Protein AF-A0A2E5XWA9-F1 (afdb_monomer_lite)

Radius of gyration: 24.82 Å; chains: 1; bounding box: 62×33×71 Å

pLDDT: mean 86.09, std 15.71, range [36.41, 98.44]

Sequence (187 aa):
MIKIIIKLTKYIFFIILGMVLFKNNWFPVQQLVSIKHYIYPVQKHDKKLSIANNFNQFILTQYLPKTPLFSDRNYYDVINDKKLENSYLIQIPRHYKNNIIIESQKKIIVYRILSEDNDNNVFDDWEETNIGVYVKGASCNHTFVVSKIFEPGKIILNSGGPIAASPIFIKTLTEKLIEMPIKIIYH

Foldseek 3Di:
DVVVVVVVVVVVVVVVVVVVCVVVVVPPVVVVVVVCCVVPVPPCPPPPVPPPPDDDQKDKDFDDFQDALAPADSWGWPVPFCVLHRWIWIHHHFQDFAKWKKAFPAKKKKKWQDWPVFDCPVCPVWAWDPTATWIDDPFTIRGTMTMDIDGGGIDIGGQTDDPTGTIMIMDGPDPDPDDPGMDTDDD

Structure (mmCIF, N/CA/C/O backbone):
data_AF-A0A2E5XWA9-F1
#
_entry.id   AF-A0A2E5XWA9-F1
#
loop_
_atom_site.group_PDB
_atom_site.id
_atom_site.type_symbol
_atom_site.label_atom_id
_atom_site.label_alt_id
_atom_site.label_comp_id
_atom_site.label_asym_id
_atom_site.label_entity_id
_atom_site.label_seq_id
_atom_site.pdbx_PDB_ins_code
_atom_site.Cartn_x
_atom_site.Cartn_y
_atom_site.Cartn_z
_atom_site.occupancy
_atom_site.B_iso_or_equiv
_atom_site.auth_seq_id
_atom_site.auth_comp_id
_atom_site.auth_asym_id
_atom_site.auth_atom_id
_atom_site.pdbx_PDB_model_num
ATOM 1 N N . MET A 1 1 ? 41.290 10.513 -49.208 1.00 76.69 1 MET A N 1
ATOM 2 C CA . MET A 1 1 ? 40.789 9.129 -49.038 1.00 76.69 1 MET A CA 1
ATOM 3 C C . MET A 1 1 ? 41.581 8.309 -48.019 1.00 76.69 1 MET A C 1
ATOM 5 O O . MET A 1 1 ? 40.999 7.923 -47.017 1.00 76.69 1 MET A O 1
ATOM 9 N N . ILE A 1 2 ? 42.894 8.105 -48.194 1.00 84.75 2 ILE A N 1
ATOM 10 C CA . ILE A 1 2 ? 43.718 7.221 -47.334 1.00 84.75 2 ILE A CA 1
ATOM 11 C C . ILE A 1 2 ? 43.601 7.534 -45.825 1.00 84.75 2 ILE A C 1
ATOM 13 O O . ILE A 1 2 ? 43.393 6.636 -45.016 1.00 84.75 2 ILE A O 1
ATOM 17 N N . LYS A 1 3 ? 43.632 8.816 -45.431 1.00 86.81 3 LYS A N 1
ATOM 18 C CA . LYS A 1 3 ? 43.501 9.230 -44.017 1.00 86.81 3 LYS A CA 1
ATOM 19 C C . LYS A 1 3 ? 42.158 8.850 -43.373 1.00 86.81 3 LYS A C 1
ATOM 21 O O . LYS A 1 3 ? 42.111 8.638 -42.166 1.00 86.81 3 LYS A O 1
ATOM 26 N N . ILE A 1 4 ? 41.080 8.781 -44.155 1.00 90.38 4 ILE A N 1
ATOM 27 C CA . ILE A 1 4 ? 39.739 8.426 -43.660 1.00 90.38 4 ILE A CA 1
ATOM 28 C C . ILE A 1 4 ? 39.670 6.920 -43.410 1.00 90.38 4 ILE A C 1
ATOM 30 O O . ILE A 1 4 ? 39.219 6.497 -42.351 1.00 90.38 4 ILE A O 1
ATOM 34 N N . ILE A 1 5 ? 40.217 6.127 -44.334 1.00 93.25 5 ILE A N 1
ATOM 35 C CA . ILE A 1 5 ? 40.286 4.667 -44.213 1.00 93.25 5 ILE A CA 1
ATOM 36 C C . ILE A 1 5 ? 41.085 4.272 -42.963 1.00 93.25 5 ILE A C 1
ATOM 38 O O . ILE A 1 5 ? 40.621 3.450 -42.180 1.00 93.25 5 ILE A O 1
ATOM 42 N N . ILE A 1 6 ? 42.222 4.931 -42.704 1.00 93.75 6 ILE A N 1
ATOM 43 C CA . ILE A 1 6 ? 43.044 4.689 -41.503 1.00 93.75 6 ILE A CA 1
ATOM 44 C C . ILE A 1 6 ? 42.293 5.027 -40.202 1.00 93.75 6 ILE A C 1
ATOM 46 O O . ILE A 1 6 ? 42.485 4.366 -39.182 1.00 93.75 6 ILE A O 1
ATOM 50 N N . LYS A 1 7 ? 41.445 6.064 -40.195 1.00 93.19 7 LYS A N 1
ATOM 51 C CA . LYS A 1 7 ? 40.629 6.396 -39.014 1.00 93.19 7 LYS A CA 1
ATOM 52 C C . LYS A 1 7 ? 39.541 5.350 -38.776 1.00 93.19 7 LYS A C 1
ATOM 54 O O . LYS A 1 7 ? 39.323 4.956 -37.633 1.00 93.19 7 LYS A O 1
ATOM 59 N N . LEU A 1 8 ? 38.898 4.883 -39.845 1.00 92.94 8 LEU A N 1
ATOM 60 C CA . LEU A 1 8 ? 37.823 3.898 -39.766 1.00 92.94 8 LEU A CA 1
ATOM 61 C C . LEU A 1 8 ? 38.335 2.537 -39.273 1.00 92.94 8 LEU A C 1
ATOM 63 O O . LEU A 1 8 ? 37.730 1.936 -38.390 1.00 92.94 8 LEU A O 1
ATOM 67 N N . THR A 1 9 ? 39.485 2.078 -39.777 1.00 95.38 9 THR A N 1
ATOM 68 C CA . THR A 1 9 ? 40.084 0.807 -39.342 1.00 95.38 9 THR A CA 1
ATOM 69 C C . THR A 1 9 ? 40.491 0.834 -37.873 1.00 95.38 9 THR A C 1
ATOM 71 O O . THR A 1 9 ? 40.231 -0.130 -37.157 1.00 95.38 9 THR A O 1
ATOM 74 N N . LYS A 1 10 ? 41.041 1.954 -37.382 1.00 95.38 10 LYS A N 1
ATOM 75 C CA . LYS A 1 10 ? 41.318 2.133 -35.947 1.00 95.38 10 LYS A CA 1
ATOM 76 C C . LYS A 1 10 ? 40.047 2.038 -35.105 1.00 95.38 10 LYS A C 1
ATOM 78 O O . LYS A 1 10 ? 40.051 1.362 -34.084 1.00 95.38 10 LYS A O 1
ATOM 83 N N . TYR A 1 11 ? 38.965 2.684 -35.535 1.00 95.31 11 TYR A N 1
ATOM 84 C CA . TYR A 1 11 ? 37.694 2.656 -34.811 1.00 95.31 11 TYR A CA 1
ATOM 85 C C . TYR A 1 11 ? 37.121 1.235 -34.704 1.00 95.31 11 TYR A C 1
ATOM 87 O O . TYR A 1 11 ? 36.786 0.784 -33.610 1.00 95.31 11 TYR A O 1
ATOM 95 N N . ILE A 1 12 ? 37.100 0.497 -35.819 1.00 95.38 12 ILE A N 1
ATOM 96 C CA . ILE A 1 12 ? 36.643 -0.900 -35.855 1.00 95.38 12 ILE A CA 1
ATOM 97 C C . ILE A 1 12 ? 37.516 -1.781 -34.952 1.00 95.38 12 ILE A C 1
ATOM 99 O O . ILE A 1 12 ? 36.991 -2.592 -34.191 1.00 95.38 12 ILE A O 1
ATOM 103 N N . PHE A 1 13 ? 38.837 -1.585 -34.980 1.00 96.69 13 PHE A N 1
ATOM 104 C CA . PHE A 1 13 ? 39.761 -2.314 -34.115 1.00 96.69 13 PHE A CA 1
ATOM 105 C C . PHE A 1 13 ? 39.450 -2.105 -32.624 1.00 96.69 13 PHE A C 1
ATOM 107 O O . PHE A 1 13 ? 39.391 -3.081 -31.879 1.00 96.69 13 PHE A O 1
ATOM 114 N N . PHE A 1 14 ? 39.181 -0.870 -32.185 1.00 96.19 14 PHE A N 1
ATOM 115 C CA . PHE A 1 14 ? 38.824 -0.596 -30.787 1.00 96.19 14 PHE A CA 1
ATOM 116 C C . PHE A 1 14 ? 37.486 -1.221 -30.371 1.00 96.19 14 PHE A C 1
ATOM 118 O O . PHE A 1 14 ? 37.378 -1.698 -29.242 1.00 96.19 14 PHE A O 1
ATOM 125 N N . ILE A 1 15 ? 36.492 -1.270 -31.266 1.00 95.00 15 ILE A N 1
ATOM 126 C CA . ILE A 1 15 ? 35.215 -1.949 -30.992 1.00 95.00 15 ILE A CA 1
ATOM 127 C C . ILE A 1 15 ? 35.443 -3.446 -30.781 1.00 95.00 15 ILE A C 1
ATOM 129 O O . ILE A 1 15 ? 35.018 -3.995 -29.765 1.00 95.00 15 ILE A O 1
ATOM 133 N N . ILE A 1 16 ? 36.148 -4.102 -31.710 1.00 95.12 16 ILE A N 1
ATOM 134 C CA . ILE A 1 16 ? 36.422 -5.543 -31.628 1.00 95.12 16 ILE A CA 1
ATOM 135 C C . ILE A 1 16 ? 37.237 -5.856 -30.370 1.00 95.12 16 ILE A C 1
ATOM 137 O O . ILE A 1 16 ? 36.900 -6.781 -29.630 1.00 95.12 16 ILE A O 1
ATOM 141 N N . LEU A 1 17 ? 38.267 -5.056 -30.085 1.00 95.06 17 LEU A N 1
ATOM 142 C CA . LEU A 1 17 ? 39.083 -5.202 -28.883 1.00 95.06 17 LEU A CA 1
ATOM 143 C C . LEU A 1 17 ? 38.235 -5.065 -27.609 1.00 95.06 17 LEU A C 1
ATOM 145 O O . LEU A 1 17 ? 38.356 -5.891 -26.708 1.00 95.06 17 LEU A O 1
ATOM 149 N N . GLY A 1 18 ? 37.334 -4.080 -27.553 1.00 92.38 18 GLY A N 1
ATOM 150 C CA . GLY A 1 18 ? 36.401 -3.901 -26.440 1.00 92.38 18 GLY A CA 1
ATOM 151 C C . GLY A 1 18 ? 35.480 -5.108 -26.237 1.00 92.38 18 GLY A C 1
ATOM 152 O O . GLY A 1 18 ? 35.313 -5.570 -25.109 1.00 92.38 18 GLY A O 1
ATOM 153 N N . MET A 1 19 ? 34.940 -5.673 -27.322 1.00 93.75 19 MET A N 1
ATOM 154 C CA . MET A 1 19 ? 34.094 -6.871 -27.262 1.00 93.75 19 MET A CA 1
ATOM 155 C C . MET A 1 19 ? 34.860 -8.096 -26.747 1.00 93.75 19 MET A C 1
ATOM 157 O O . MET A 1 19 ? 34.326 -8.846 -25.930 1.00 93.75 19 MET A O 1
ATOM 161 N N . VAL A 1 20 ? 36.112 -8.294 -27.177 1.00 94.44 20 VAL A N 1
ATOM 162 C CA . VAL A 1 20 ? 36.967 -9.400 -26.705 1.00 94.44 20 VAL A CA 1
ATOM 163 C C . VAL A 1 2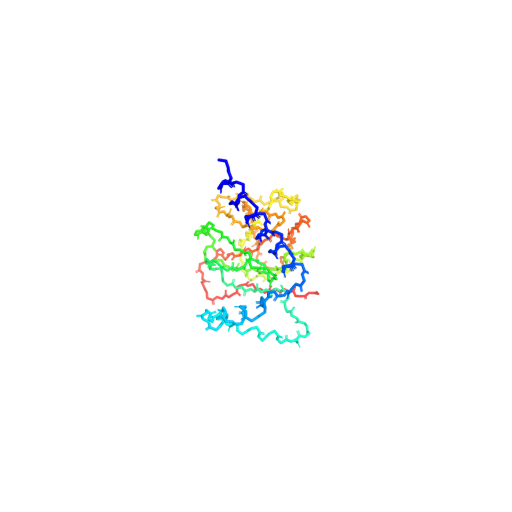0 ? 37.323 -9.231 -25.227 1.00 94.44 20 VAL A C 1
ATOM 165 O O . VAL A 1 20 ? 37.197 -10.185 -24.459 1.00 94.44 20 VAL A O 1
ATOM 168 N N . LEU A 1 21 ? 37.707 -8.020 -24.810 1.00 90.38 21 LEU A N 1
ATOM 169 C CA . LEU A 1 21 ? 38.015 -7.707 -23.412 1.00 90.38 21 LEU A CA 1
ATOM 170 C C . LEU A 1 21 ? 36.816 -7.958 -22.489 1.00 90.38 21 LEU A C 1
ATOM 172 O O . LEU A 1 21 ? 36.990 -8.524 -21.409 1.00 90.38 21 LEU A O 1
ATOM 176 N N . PHE A 1 22 ? 35.613 -7.567 -22.925 1.00 86.06 22 PHE A N 1
ATOM 177 C CA . PHE A 1 22 ? 34.373 -7.795 -22.185 1.00 86.06 22 PHE A CA 1
ATOM 178 C C . PHE A 1 22 ? 34.018 -9.283 -22.120 1.00 86.06 22 PHE A C 1
ATOM 180 O O . PHE A 1 22 ? 33.780 -9.811 -21.038 1.00 86.06 22 PHE A O 1
ATOM 187 N N . LYS A 1 23 ? 34.044 -9.984 -23.261 1.00 88.25 23 LYS A N 1
ATOM 188 C CA . LYS A 1 23 ? 33.718 -11.416 -23.339 1.00 88.25 23 LYS A CA 1
ATOM 189 C C . LYS A 1 23 ? 34.628 -12.269 -22.453 1.00 88.25 23 LYS A C 1
ATOM 191 O O . LYS A 1 23 ? 34.156 -13.216 -21.833 1.00 88.25 23 LYS A O 1
ATOM 196 N N . ASN A 1 24 ? 35.915 -11.935 -22.395 1.00 88.81 24 ASN A N 1
ATOM 197 C CA . ASN A 1 24 ? 36.900 -12.704 -21.640 1.00 88.81 24 ASN A CA 1
ATOM 198 C C . ASN A 1 24 ? 37.082 -12.219 -20.191 1.00 88.81 24 ASN A C 1
ATOM 200 O O . ASN A 1 24 ? 37.954 -12.738 -19.497 1.00 88.81 24 ASN A O 1
ATOM 204 N N . ASN A 1 25 ? 36.305 -11.228 -19.726 1.00 82.38 25 ASN A N 1
ATOM 205 C CA . ASN A 1 25 ? 36.459 -10.620 -18.396 1.00 82.38 25 ASN A CA 1
ATOM 206 C C . ASN A 1 25 ? 37.904 -10.163 -18.085 1.00 82.38 25 ASN A C 1
ATOM 208 O O . ASN A 1 25 ? 38.329 -10.150 -16.933 1.00 82.38 25 ASN A O 1
ATOM 212 N N . TRP A 1 26 ? 38.679 -9.775 -19.104 1.00 87.25 26 TRP A N 1
ATOM 213 C CA . TRP A 1 26 ? 40.063 -9.306 -18.920 1.00 87.25 26 TRP A CA 1
ATOM 214 C C . TRP A 1 26 ? 40.130 -7.913 -18.303 1.00 87.25 26 TRP A C 1
ATOM 216 O O . TRP A 1 26 ? 41.153 -7.516 -17.748 1.00 87.25 26 TRP A O 1
ATOM 226 N N . PHE A 1 27 ? 39.037 -7.159 -18.393 1.00 81.56 27 PHE A N 1
ATOM 227 C CA . PHE A 1 27 ? 38.928 -5.886 -17.709 1.00 81.56 27 PHE A CA 1
ATOM 228 C C . PHE A 1 27 ? 38.666 -6.133 -16.216 1.00 81.56 27 PHE A C 1
ATOM 230 O O . PHE A 1 27 ? 37.735 -6.872 -15.886 1.00 81.56 27 PHE A O 1
ATOM 237 N N . PRO A 1 28 ? 39.430 -5.523 -15.293 1.00 82.00 28 PRO A N 1
ATOM 238 C CA . PRO A 1 28 ? 39.335 -5.803 -13.864 1.00 82.00 28 PRO A CA 1
ATOM 239 C C . PRO A 1 28 ? 38.134 -5.083 -13.231 1.00 82.00 28 PRO A C 1
ATOM 241 O O . PRO A 1 28 ? 38.264 -4.266 -12.319 1.00 82.00 28 PRO A O 1
ATOM 244 N N . VAL A 1 29 ? 36.930 -5.400 -13.714 1.00 76.94 29 VAL A N 1
ATOM 245 C CA . VAL A 1 29 ? 35.656 -4.822 -13.264 1.00 76.94 29 VAL A CA 1
ATOM 246 C C . VAL A 1 29 ? 35.526 -4.942 -11.748 1.00 76.94 29 VAL A C 1
ATOM 248 O O . VAL A 1 29 ? 35.115 -3.991 -11.092 1.00 76.94 29 VAL A O 1
ATOM 251 N N . GLN A 1 30 ? 35.950 -6.074 -11.179 1.00 74.00 30 GLN A N 1
ATOM 252 C CA . GLN A 1 30 ? 35.922 -6.302 -9.735 1.00 74.00 30 GLN A CA 1
ATOM 253 C C . GLN A 1 30 ? 36.768 -5.274 -8.970 1.00 74.00 30 GLN A C 1
ATOM 255 O O . GLN A 1 30 ? 36.291 -4.720 -7.988 1.00 74.00 30 GLN A O 1
ATOM 260 N N . GLN A 1 31 ? 37.972 -4.949 -9.451 1.00 79.62 31 GLN A N 1
ATOM 261 C CA . GLN A 1 31 ? 38.857 -3.968 -8.812 1.00 79.62 31 GLN A CA 1
ATOM 262 C C . GLN A 1 31 ? 38.297 -2.543 -8.934 1.00 79.62 31 GLN A C 1
ATOM 264 O O . GLN A 1 31 ? 38.361 -1.769 -7.981 1.00 79.62 31 GLN A O 1
ATOM 269 N N . LEU A 1 32 ? 37.681 -2.206 -10.072 1.00 79.88 32 LEU A N 1
ATOM 270 C CA . LEU A 1 32 ? 37.009 -0.915 -10.262 1.00 79.88 32 LEU A CA 1
ATOM 271 C C . LEU A 1 32 ? 35.779 -0.761 -9.367 1.00 79.88 32 LEU A C 1
ATOM 273 O O . LEU A 1 32 ? 35.535 0.323 -8.841 1.00 79.88 32 LEU A O 1
ATOM 277 N N . VAL A 1 33 ? 35.024 -1.840 -9.155 1.00 75.62 33 VAL A N 1
ATOM 278 C CA . VAL A 1 33 ? 33.915 -1.869 -8.194 1.00 75.62 33 VAL A CA 1
ATOM 279 C C . VAL A 1 33 ? 34.440 -1.644 -6.773 1.00 75.62 33 VAL A C 1
ATOM 281 O O . VAL A 1 33 ? 33.843 -0.865 -6.032 1.00 75.62 33 VAL A O 1
ATOM 284 N N . SER A 1 34 ? 35.582 -2.234 -6.403 1.00 77.44 34 SER A N 1
ATOM 285 C CA . SER A 1 34 ? 36.245 -1.980 -5.114 1.00 77.44 34 SER A CA 1
ATOM 286 C C . SER A 1 34 ? 36.638 -0.512 -4.940 1.00 77.44 34 SER A C 1
ATOM 288 O O . SER A 1 34 ? 36.330 0.087 -3.913 1.00 77.44 34 SER A O 1
ATOM 290 N N . ILE A 1 35 ? 37.267 0.091 -5.955 1.00 79.19 35 ILE A N 1
ATOM 291 C CA . ILE A 1 35 ? 37.672 1.505 -5.936 1.00 79.19 35 ILE A CA 1
ATOM 292 C C . ILE A 1 35 ? 36.443 2.416 -5.866 1.00 79.19 35 ILE A C 1
ATOM 294 O O . ILE A 1 35 ? 36.429 3.376 -5.102 1.00 79.19 35 ILE A O 1
ATOM 298 N N . LYS A 1 36 ? 35.373 2.095 -6.603 1.00 76.25 36 LYS A N 1
ATOM 299 C CA . LYS A 1 36 ? 34.109 2.837 -6.537 1.00 76.25 36 LYS A CA 1
ATOM 300 C C . LYS A 1 36 ? 33.518 2.818 -5.127 1.00 76.25 36 LYS A C 1
ATOM 302 O O . LYS A 1 36 ? 33.083 3.865 -4.667 1.00 76.25 36 LYS A O 1
ATOM 307 N N . HIS A 1 37 ? 33.527 1.671 -4.444 1.00 71.19 37 HIS A N 1
ATOM 308 C CA . HIS A 1 37 ? 33.074 1.572 -3.051 1.00 71.19 37 HIS A CA 1
ATOM 309 C C . HIS A 1 37 ? 33.997 2.292 -2.061 1.00 71.19 37 HIS A C 1
ATOM 311 O O . HIS A 1 37 ? 33.530 2.732 -1.017 1.00 71.19 37 HIS A O 1
ATOM 317 N N . TYR A 1 38 ? 35.287 2.416 -2.377 1.00 78.94 38 TYR 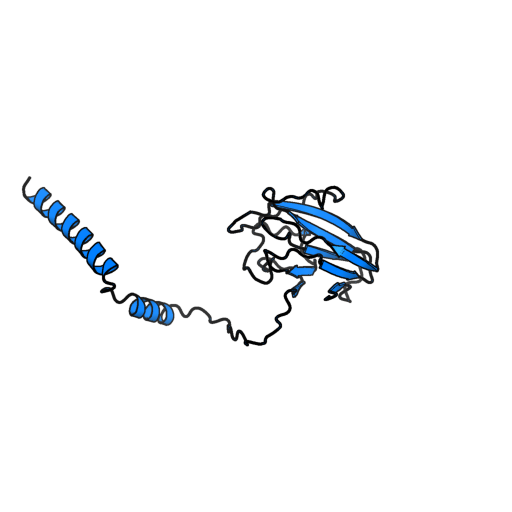A N 1
ATOM 318 C CA . TYR A 1 38 ? 36.236 3.180 -1.570 1.00 78.94 38 TYR A CA 1
ATOM 319 C C . TYR A 1 38 ? 36.020 4.697 -1.708 1.00 78.94 38 TYR A C 1
ATOM 321 O O . TYR A 1 38 ? 35.987 5.404 -0.706 1.00 78.94 38 TYR A O 1
ATOM 329 N N . ILE A 1 39 ? 35.830 5.194 -2.938 1.00 77.94 39 ILE A N 1
ATOM 330 C CA . ILE A 1 39 ? 35.627 6.625 -3.235 1.00 77.94 39 ILE A CA 1
ATOM 331 C C . ILE A 1 39 ? 34.217 7.083 -2.841 1.00 77.94 39 ILE A C 1
ATOM 333 O O . ILE A 1 39 ? 34.037 8.168 -2.295 1.00 77.94 39 ILE A O 1
ATOM 337 N N . TYR A 1 40 ? 33.215 6.247 -3.111 1.00 72.56 40 TYR A N 1
ATOM 338 C CA . TYR A 1 40 ? 31.828 6.460 -2.721 1.00 72.56 40 TYR A CA 1
ATOM 339 C C . TYR A 1 40 ? 31.440 5.351 -1.749 1.00 72.56 40 TYR A C 1
ATOM 341 O O . TYR A 1 40 ? 30.884 4.334 -2.186 1.00 72.56 40 TYR A O 1
ATOM 349 N N . PRO A 1 41 ? 31.735 5.505 -0.445 1.00 54.22 41 PRO A N 1
ATOM 350 C CA . PRO A 1 41 ? 31.258 4.563 0.546 1.00 54.22 41 PRO A CA 1
ATOM 351 C C . PRO A 1 41 ? 29.733 4.594 0.505 1.00 54.22 41 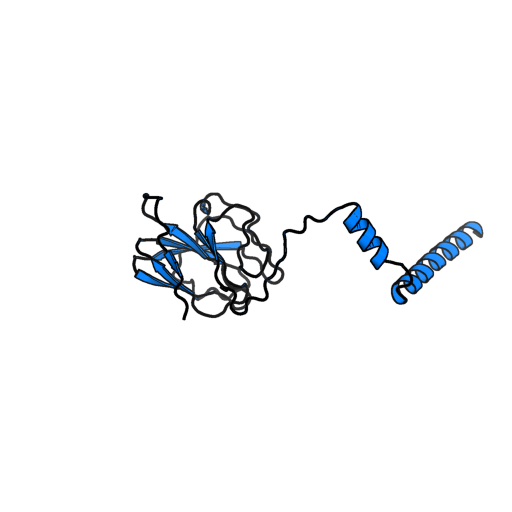PRO A C 1
ATOM 353 O O . PRO A 1 41 ? 29.087 5.515 1.002 1.00 54.22 41 PRO A O 1
ATOM 356 N N . VAL A 1 42 ? 29.144 3.586 -0.139 1.00 56.88 42 VAL A N 1
ATOM 357 C CA . VAL A 1 42 ? 27.726 3.282 0.020 1.00 56.88 42 VAL A CA 1
ATOM 358 C C . VAL A 1 42 ? 27.553 3.097 1.517 1.00 56.88 42 VAL A C 1
ATOM 360 O O . VAL A 1 42 ? 28.187 2.207 2.088 1.00 56.88 42 VAL A O 1
ATOM 363 N N . GLN A 1 43 ? 26.759 3.958 2.158 1.00 50.62 43 GLN A N 1
ATOM 364 C CA . GLN A 1 43 ? 26.349 3.742 3.537 1.00 50.62 43 GLN A CA 1
ATOM 365 C C . GLN A 1 43 ? 25.777 2.326 3.598 1.00 50.62 43 GLN A C 1
ATOM 367 O O . GLN A 1 43 ? 24.683 2.056 3.099 1.00 50.62 43 GLN A O 1
ATOM 372 N N . LYS A 1 44 ? 26.556 1.397 4.159 1.00 47.78 44 LYS A N 1
ATOM 373 C CA . LYS A 1 44 ? 26.047 0.118 4.624 1.00 47.78 44 LYS A CA 1
ATOM 374 C C . LYS A 1 44 ? 25.081 0.484 5.739 1.00 47.78 44 LYS A C 1
ATOM 376 O O . LYS A 1 44 ? 25.466 0.580 6.894 1.00 47.78 44 LYS A O 1
ATOM 381 N N . HIS A 1 45 ? 23.821 0.716 5.387 1.00 46.84 45 HIS A N 1
ATOM 382 C CA . HIS A 1 45 ? 22.759 0.397 6.316 1.00 46.84 45 HIS A CA 1
ATOM 383 C C . HIS A 1 45 ? 22.973 -1.077 6.622 1.00 46.84 45 HIS A C 1
ATOM 385 O O . HIS A 1 45 ? 22.916 -1.899 5.703 1.00 46.84 45 HIS A O 1
ATOM 391 N N . ASP A 1 46 ? 23.369 -1.371 7.857 1.00 42.09 46 ASP A N 1
ATOM 392 C CA . ASP A 1 46 ? 23.712 -2.705 8.310 1.00 42.09 46 ASP A CA 1
ATOM 393 C C . ASP A 1 46 ? 22.599 -3.676 7.934 1.00 42.09 46 ASP A C 1
ATOM 395 O O . ASP A 1 46 ? 21.616 -3.868 8.645 1.00 42.09 46 ASP A O 1
ATOM 399 N N . LYS A 1 47 ? 22.786 -4.359 6.805 1.00 45.09 47 LYS A N 1
ATOM 400 C CA . LYS A 1 47 ? 22.101 -5.601 6.499 1.00 45.09 47 LYS A CA 1
ATOM 401 C C . LYS A 1 47 ? 22.770 -6.677 7.344 1.00 45.09 47 LYS A C 1
ATOM 403 O O . LYS A 1 47 ? 23.345 -7.635 6.838 1.00 45.09 47 LYS A O 1
ATOM 408 N N . LYS A 1 48 ? 22.662 -6.531 8.665 1.00 38.34 48 LYS A N 1
ATOM 409 C CA . LYS A 1 48 ? 22.650 -7.670 9.568 1.00 38.34 48 LYS A CA 1
ATOM 410 C C . LYS A 1 48 ? 21.273 -8.304 9.382 1.00 38.34 48 LYS A C 1
ATOM 412 O O . LYS A 1 48 ? 20.381 -8.178 10.210 1.00 38.34 48 LYS A O 1
ATOM 417 N N . LEU A 1 49 ? 21.088 -8.932 8.219 1.00 41.44 49 LEU A N 1
ATOM 418 C CA . LEU A 1 49 ? 20.031 -9.902 8.008 1.00 41.44 49 LEU A CA 1
ATOM 419 C C . LEU A 1 49 ? 20.436 -11.088 8.880 1.00 41.44 49 LEU A C 1
ATOM 421 O O . LEU A 1 49 ? 21.121 -12.007 8.439 1.00 41.44 49 LEU A O 1
ATOM 425 N N . SER A 1 50 ? 20.117 -10.982 10.169 1.00 36.41 50 SER A N 1
ATOM 426 C CA . SER A 1 50 ? 20.067 -12.121 11.058 1.00 36.41 50 SER A CA 1
ATOM 427 C C . SER A 1 50 ? 19.256 -13.172 10.328 1.00 36.41 50 SER A C 1
ATOM 429 O O . SER A 1 50 ? 18.086 -12.947 10.033 1.00 36.41 50 SER A O 1
ATOM 431 N N . ILE A 1 51 ? 19.881 -14.296 10.008 1.00 40.31 51 ILE A N 1
ATOM 432 C CA . ILE A 1 51 ? 19.191 -15.540 9.697 1.00 40.31 51 ILE A CA 1
ATOM 433 C C . ILE A 1 51 ? 18.474 -15.929 10.999 1.00 40.31 51 ILE A C 1
ATOM 435 O O . ILE A 1 51 ? 18.952 -16.730 11.791 1.00 40.31 51 ILE A O 1
ATOM 439 N N . ALA A 1 52 ? 17.383 -15.224 11.282 1.00 36.66 52 ALA A N 1
ATOM 440 C CA . ALA A 1 52 ? 16.404 -15.529 12.295 1.00 36.66 52 ALA A CA 1
ATOM 441 C C . ALA A 1 52 ? 15.241 -16.110 11.503 1.00 36.66 52 ALA A C 1
ATOM 443 O O . ALA A 1 52 ? 14.428 -15.404 10.909 1.00 36.66 52 ALA A O 1
ATOM 444 N N . ASN A 1 53 ? 15.267 -17.430 11.389 1.00 37.59 53 ASN A N 1
ATOM 445 C CA . ASN A 1 53 ? 14.174 -18.223 10.860 1.00 37.59 53 ASN A CA 1
ATOM 446 C C . ASN A 1 53 ? 12.877 -17.786 11.584 1.00 37.59 53 ASN A C 1
ATOM 448 O O . ASN A 1 53 ? 12.852 -17.819 12.812 1.00 37.59 53 ASN A O 1
ATOM 452 N N . ASN A 1 54 ? 11.856 -17.359 10.818 1.00 39.34 54 ASN A N 1
ATOM 453 C CA . ASN A 1 54 ? 10.567 -16.732 11.213 1.00 39.34 54 ASN A CA 1
ATOM 454 C C . ASN A 1 54 ? 10.496 -15.186 11.181 1.00 39.34 54 ASN A C 1
ATOM 456 O O . ASN A 1 54 ? 10.094 -14.545 12.149 1.00 39.34 54 ASN A O 1
ATOM 460 N N . PHE A 1 55 ? 10.823 -14.567 10.042 1.00 45.78 55 PHE A N 1
ATOM 461 C CA . PHE A 1 55 ? 10.577 -13.136 9.819 1.00 45.78 55 PHE A CA 1
ATOM 462 C C . PHE A 1 55 ? 9.071 -12.821 9.788 1.00 45.78 55 PHE A C 1
ATOM 464 O O . PHE A 1 55 ? 8.353 -13.338 8.931 1.00 45.78 55 PHE A O 1
ATOM 471 N N . ASN A 1 56 ? 8.607 -11.937 10.678 1.00 54.50 56 ASN A N 1
ATOM 472 C CA . ASN A 1 56 ? 7.286 -11.307 10.596 1.00 54.50 56 ASN A CA 1
ATOM 473 C C . ASN A 1 56 ? 7.065 -10.765 9.174 1.00 54.50 56 ASN A C 1
ATOM 475 O O . ASN A 1 56 ? 7.656 -9.760 8.787 1.00 54.50 56 ASN A O 1
ATOM 479 N N . GLN A 1 57 ? 6.207 -11.429 8.394 1.00 78.25 57 GLN A N 1
ATOM 480 C CA . GLN A 1 57 ? 5.848 -11.012 7.029 1.00 78.25 57 GLN A CA 1
ATOM 481 C C . GLN A 1 57 ? 5.162 -9.638 7.007 1.00 78.25 57 GLN A C 1
ATOM 483 O O . GLN A 1 57 ? 5.116 -8.979 5.968 1.00 78.25 57 GLN A O 1
ATOM 488 N N . PHE A 1 58 ? 4.654 -9.211 8.161 1.00 87.94 58 PHE A N 1
ATOM 489 C CA . PHE A 1 58 ? 3.852 -8.021 8.352 1.00 87.94 58 PHE A CA 1
ATOM 490 C C . PHE A 1 58 ? 4.611 -6.994 9.183 1.00 87.94 58 PHE A C 1
ATOM 492 O O . PHE A 1 58 ? 5.122 -7.313 10.257 1.00 87.94 58 PHE A O 1
ATOM 499 N N . ILE A 1 59 ? 4.642 -5.752 8.712 1.00 90.75 59 ILE A N 1
ATOM 500 C CA . ILE A 1 59 ? 5.195 -4.620 9.460 1.00 90.75 59 ILE A CA 1
ATOM 501 C C . ILE A 1 59 ? 4.088 -3.582 9.604 1.00 90.75 59 ILE A C 1
ATOM 503 O O . ILE A 1 59 ? 3.485 -3.177 8.614 1.00 90.75 59 ILE A O 1
ATOM 507 N N . LEU A 1 60 ? 3.818 -3.155 10.836 1.00 90.50 60 LEU A N 1
ATOM 508 C CA . LEU A 1 60 ? 2.908 -2.053 11.133 1.00 90.50 60 LEU A CA 1
ATOM 509 C C . LEU A 1 60 ? 3.745 -0.822 11.476 1.00 90.50 60 LEU A C 1
ATOM 511 O O . LEU A 1 60 ? 4.510 -0.843 12.437 1.00 90.50 60 LEU A O 1
ATOM 515 N N . THR A 1 61 ? 3.610 0.240 10.690 1.00 89.12 61 THR A N 1
ATOM 516 C CA . THR A 1 61 ? 4.349 1.493 10.890 1.00 89.12 61 THR A CA 1
ATOM 517 C C . THR A 1 61 ? 3.452 2.690 10.625 1.00 89.12 61 THR A C 1
ATOM 519 O O . THR A 1 61 ? 2.483 2.590 9.879 1.00 89.12 61 THR A O 1
ATOM 522 N N . GLN A 1 62 ? 3.770 3.846 11.199 1.00 90.56 62 GLN A N 1
ATOM 523 C CA . GLN A 1 62 ? 3.187 5.099 10.729 1.00 90.56 62 GLN A CA 1
ATOM 524 C C . GLN A 1 62 ? 3.673 5.377 9.301 1.00 90.56 62 GLN A C 1
ATOM 526 O O . GLN A 1 62 ? 4.846 5.152 8.985 1.00 90.56 62 GLN A O 1
ATOM 531 N N . TYR A 1 63 ? 2.775 5.842 8.436 1.00 91.44 63 TYR A N 1
ATOM 532 C CA . TYR A 1 63 ? 3.132 6.224 7.080 1.00 91.44 63 TYR A CA 1
ATOM 533 C C . TYR A 1 63 ? 3.828 7.584 7.057 1.00 91.44 63 TYR A C 1
ATOM 535 O O . TYR A 1 63 ? 3.308 8.575 7.574 1.00 91.44 63 TYR A O 1
ATOM 543 N N . LEU A 1 64 ? 4.983 7.620 6.399 1.00 90.62 64 LEU A N 1
ATOM 544 C CA . LEU A 1 64 ? 5.717 8.830 6.050 1.00 90.62 64 LEU A CA 1
ATOM 545 C C . LEU A 1 64 ? 6.075 8.798 4.557 1.00 90.62 64 LEU A C 1
ATOM 547 O O . LEU A 1 64 ? 6.222 7.706 3.993 1.00 90.62 64 LEU A O 1
ATOM 551 N N . PRO A 1 65 ? 6.290 9.954 3.908 1.00 88.25 65 PRO A N 1
ATOM 552 C CA . PRO A 1 65 ? 6.789 9.988 2.540 1.00 88.25 65 PRO A CA 1
ATOM 553 C C . PRO A 1 65 ? 8.036 9.113 2.363 1.00 88.25 65 PRO A C 1
ATOM 555 O O . PRO A 1 65 ? 8.929 9.111 3.211 1.00 88.25 65 PRO A O 1
ATOM 558 N N . LYS A 1 66 ? 8.102 8.375 1.248 1.00 89.94 66 LYS A N 1
ATOM 559 C CA . LYS A 1 66 ? 9.149 7.373 0.941 1.00 89.94 66 LYS A CA 1
ATOM 560 C C . LYS A 1 66 ? 9.174 6.125 1.838 1.00 89.94 66 LYS A C 1
ATOM 562 O O . LYS A 1 66 ? 10.111 5.333 1.732 1.00 89.94 66 LYS A O 1
ATOM 567 N N . THR A 1 67 ? 8.161 5.901 2.673 1.00 92.31 67 THR A N 1
ATOM 568 C CA . THR A 1 67 ? 8.006 4.613 3.368 1.00 92.31 67 THR A CA 1
ATOM 569 C C . THR A 1 67 ? 7.702 3.518 2.338 1.00 92.31 67 THR A C 1
ATOM 571 O O . THR A 1 67 ? 6.787 3.699 1.530 1.00 92.31 67 THR A O 1
ATOM 574 N N . PRO A 1 68 ? 8.431 2.385 2.334 1.00 95.19 68 PRO A N 1
ATOM 575 C CA . PRO A 1 68 ? 8.101 1.257 1.471 1.00 95.19 68 PRO A CA 1
ATOM 576 C C . PRO A 1 68 ? 6.680 0.756 1.733 1.00 95.19 68 PRO A C 1
ATOM 578 O O . PRO A 1 68 ? 6.269 0.643 2.880 1.00 95.19 68 PRO A O 1
ATOM 581 N N . LEU A 1 69 ? 5.925 0.433 0.690 1.00 95.94 69 LEU A N 1
ATOM 582 C CA . LEU A 1 69 ? 4.544 -0.041 0.829 1.00 95.94 69 LEU A CA 1
ATOM 583 C C . LEU A 1 69 ? 4.437 -1.553 1.033 1.00 95.94 69 LEU A C 1
ATOM 585 O O . LEU A 1 69 ? 3.417 -2.046 1.507 1.00 95.94 69 LEU A O 1
ATOM 589 N N . PHE A 1 70 ? 5.496 -2.283 0.694 1.00 95.50 70 PHE A N 1
ATOM 590 C CA . PHE A 1 70 ? 5.583 -3.731 0.833 1.00 95.50 70 PHE A CA 1
ATOM 591 C C . PHE A 1 70 ? 6.720 -4.090 1.784 1.00 95.50 70 PHE A C 1
ATOM 593 O O . PHE A 1 70 ? 7.742 -3.406 1.814 1.00 95.50 70 PHE A O 1
ATOM 600 N N . SER A 1 71 ? 6.574 -5.187 2.526 1.00 93.81 71 SER A N 1
ATOM 601 C CA . SER A 1 71 ? 7.594 -5.615 3.495 1.00 93.81 71 SER A CA 1
ATOM 602 C C . SER A 1 71 ? 8.835 -6.220 2.827 1.00 93.81 71 SER A C 1
ATOM 604 O O . SER A 1 71 ? 9.907 -6.263 3.426 1.00 93.81 71 SER A O 1
ATOM 606 N N . ASP A 1 72 ? 8.717 -6.652 1.568 1.00 93.44 72 ASP A N 1
ATOM 607 C CA . ASP A 1 72 ? 9.770 -7.326 0.804 1.00 93.44 72 ASP A CA 1
ATOM 608 C C . ASP A 1 72 ? 10.223 -6.554 -0.453 1.00 93.44 72 ASP A C 1
ATOM 610 O O . ASP A 1 72 ? 11.020 -7.072 -1.245 1.00 93.44 72 ASP A O 1
ATOM 614 N N . ARG A 1 73 ? 9.724 -5.327 -0.677 1.00 92.56 73 ARG A N 1
ATOM 615 C CA . ARG A 1 73 ? 10.076 -4.479 -1.832 1.00 92.56 73 ARG A CA 1
ATOM 616 C C . ARG A 1 73 ? 10.176 -3.006 -1.446 1.00 92.56 73 ARG A C 1
ATOM 618 O O . ARG A 1 73 ? 9.341 -2.480 -0.725 1.00 92.56 73 ARG A O 1
ATOM 625 N N . ASN A 1 74 ? 11.128 -2.307 -2.058 1.00 94.69 74 ASN A N 1
ATOM 626 C CA . ASN A 1 74 ? 11.346 -0.871 -1.859 1.00 94.69 74 ASN A CA 1
ATOM 627 C C . ASN A 1 74 ? 10.508 -0.021 -2.830 1.00 94.69 74 ASN A C 1
ATOM 629 O O . ASN A 1 74 ? 11.055 0.800 -3.563 1.00 94.69 74 ASN A O 1
ATOM 633 N N . TYR A 1 75 ? 9.195 -0.255 -2.886 1.00 95.44 75 TYR A N 1
ATOM 634 C CA . TYR A 1 75 ? 8.278 0.571 -3.681 1.00 95.44 75 TYR A CA 1
ATOM 635 C C . TYR A 1 75 ? 7.595 1.582 -2.780 1.00 95.44 75 TYR A C 1
ATOM 637 O O . TYR A 1 75 ? 7.133 1.223 -1.703 1.00 95.44 75 TYR A O 1
ATOM 645 N N . TYR A 1 76 ? 7.532 2.826 -3.221 1.00 95.75 76 TYR A N 1
ATOM 646 C CA . TYR A 1 76 ? 6.976 3.940 -2.468 1.00 95.75 76 TYR A CA 1
ATOM 647 C C . TYR A 1 76 ? 6.058 4.754 -3.374 1.00 95.75 76 TYR A C 1
ATOM 649 O O . TYR A 1 76 ? 6.198 4.723 -4.600 1.00 95.75 76 TYR A O 1
ATOM 657 N N . ASP A 1 77 ? 5.125 5.474 -2.763 1.00 95.06 77 ASP A N 1
ATOM 658 C CA . ASP A 1 77 ? 4.307 6.449 -3.472 1.00 95.06 77 ASP A CA 1
ATOM 659 C C . ASP A 1 77 ? 5.153 7.673 -3.856 1.00 95.06 77 ASP A C 1
ATOM 661 O O . ASP A 1 77 ? 5.903 8.235 -3.050 1.00 95.06 77 ASP A O 1
ATOM 665 N N . VAL A 1 78 ? 5.070 8.062 -5.124 1.00 94.69 78 VAL A N 1
ATOM 666 C CA . VAL A 1 78 ? 5.784 9.217 -5.672 1.00 94.69 78 VAL A CA 1
ATOM 667 C C . VAL A 1 78 ? 4.964 10.498 -5.502 1.00 94.69 78 VAL A C 1
ATOM 669 O O . VAL A 1 78 ? 5.559 11.568 -5.378 1.00 94.69 78 VAL A O 1
ATOM 672 N N . ILE A 1 79 ? 3.630 10.409 -5.438 1.00 94.88 79 ILE A N 1
ATOM 673 C CA . ILE A 1 79 ? 2.749 11.581 -5.312 1.00 94.88 79 ILE A CA 1
ATOM 674 C C . ILE A 1 79 ? 2.770 12.130 -3.885 1.00 94.88 79 ILE A C 1
ATOM 676 O O . ILE A 1 79 ? 2.927 13.335 -3.707 1.00 94.88 79 ILE A O 1
ATOM 680 N N . ASN A 1 80 ? 2.707 11.254 -2.879 1.00 90.12 80 ASN A N 1
ATOM 681 C CA . ASN A 1 80 ? 2.705 11.600 -1.457 1.00 90.12 80 ASN A CA 1
ATOM 682 C C . ASN A 1 80 ? 1.545 12.540 -1.081 1.00 90.12 80 ASN A C 1
ATOM 684 O O . ASN A 1 80 ? 1.757 13.596 -0.484 1.00 90.12 80 ASN A O 1
ATOM 688 N N . ASP A 1 81 ? 0.311 12.165 -1.434 1.00 93.38 81 ASP A N 1
ATOM 689 C CA . ASP A 1 81 ? -0.875 12.941 -1.062 1.00 93.38 81 ASP A CA 1
ATOM 690 C C . ASP A 1 81 ? -1.020 13.024 0.468 1.00 93.38 81 ASP A C 1
ATOM 692 O O . ASP A 1 81 ? -1.030 12.017 1.189 1.00 93.38 81 ASP A O 1
ATOM 696 N N . LYS A 1 82 ? -1.176 14.254 0.968 1.00 91.56 82 LYS A N 1
ATOM 697 C CA . LYS A 1 82 ? -1.299 14.565 2.396 1.00 91.56 82 LYS A CA 1
ATOM 698 C C . LYS A 1 82 ? -2.490 13.876 3.056 1.00 91.56 82 LYS A C 1
ATOM 700 O O . LYS A 1 82 ? -2.478 13.636 4.260 1.00 91.56 82 LYS A O 1
ATOM 705 N N . LYS A 1 83 ? -3.520 13.499 2.293 1.00 93.00 83 LYS A N 1
ATOM 706 C CA . LYS A 1 83 ? -4.670 12.746 2.813 1.00 93.00 83 LYS A CA 1
ATOM 707 C C . LYS A 1 83 ? -4.290 11.369 3.347 1.00 93.00 83 LYS A C 1
ATOM 709 O O . LYS A 1 83 ? -5.050 10.835 4.152 1.00 93.00 83 LYS A O 1
ATOM 714 N N . LEU A 1 84 ? -3.139 10.806 2.975 1.00 91.50 84 LEU A N 1
ATOM 715 C CA . LEU A 1 84 ? -2.615 9.568 3.560 1.00 91.50 84 LEU A CA 1
ATOM 716 C C . LEU A 1 84 ? -1.679 9.811 4.751 1.00 91.50 84 LEU A C 1
ATOM 718 O O . LEU A 1 84 ? -1.404 8.868 5.491 1.00 91.50 84 LEU A O 1
ATOM 722 N N . GLU A 1 85 ? -1.232 11.041 5.012 1.00 85.94 85 GLU A N 1
ATOM 723 C CA . GLU A 1 85 ? -0.410 11.350 6.192 1.00 85.94 85 GLU A CA 1
ATOM 724 C C . GLU A 1 85 ? -1.145 10.986 7.490 1.00 85.94 85 GLU A C 1
ATOM 726 O O . GLU A 1 85 ? -2.377 11.028 7.560 1.00 85.94 85 GLU A O 1
ATOM 731 N N . ASN A 1 86 ? -0.393 10.616 8.530 1.00 83.12 86 ASN A N 1
ATOM 732 C CA . ASN A 1 86 ? -0.918 10.164 9.829 1.00 83.12 86 ASN A CA 1
ATOM 733 C C . ASN A 1 86 ? -1.786 8.896 9.775 1.00 83.12 86 ASN A C 1
ATOM 735 O O . ASN A 1 86 ? -2.516 8.601 10.719 1.00 83.12 86 ASN A O 1
ATOM 739 N N . SER A 1 87 ? -1.724 8.138 8.682 1.00 92.00 87 SER A N 1
ATOM 740 C CA . SER A 1 87 ? -2.222 6.765 8.664 1.00 92.00 87 SER A CA 1
ATOM 741 C C . SER A 1 87 ? -1.174 5.796 9.205 1.00 92.00 87 SER A C 1
ATOM 743 O O . SER A 1 87 ? 0.030 6.065 9.199 1.00 92.00 87 SER A O 1
ATOM 745 N N . TYR A 1 88 ? -1.646 4.641 9.653 1.00 93.31 88 TYR A N 1
ATOM 746 C CA . TYR A 1 88 ? -0.818 3.463 9.838 1.00 93.31 88 TYR A CA 1
ATOM 747 C C . TYR A 1 88 ? -0.792 2.657 8.543 1.00 93.31 88 TYR A C 1
ATOM 749 O O . TYR A 1 88 ? -1.832 2.413 7.940 1.00 93.31 88 TYR A O 1
ATOM 757 N N . LEU A 1 89 ? 0.388 2.219 8.138 1.00 94.50 89 LEU A N 1
ATOM 758 C CA . LEU A 1 89 ? 0.623 1.332 7.012 1.00 94.50 89 LEU A CA 1
ATOM 759 C C . LEU A 1 89 ? 0.869 -0.085 7.534 1.00 94.50 89 LEU A C 1
ATOM 761 O O . LEU A 1 89 ? 1.758 -0.299 8.362 1.00 94.50 89 LEU A O 1
ATOM 765 N N . ILE A 1 90 ? 0.112 -1.051 7.012 1.00 94.81 90 ILE A N 1
ATOM 766 C CA . ILE A 1 90 ? 0.420 -2.477 7.147 1.00 94.81 90 ILE A CA 1
ATOM 767 C C . ILE A 1 90 ? 1.174 -2.897 5.888 1.00 94.81 90 IL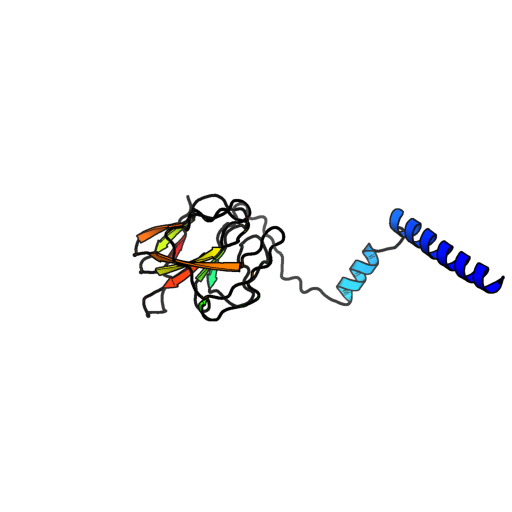E A C 1
ATOM 769 O O . ILE A 1 90 ? 0.585 -3.072 4.821 1.00 94.81 90 ILE A O 1
ATOM 773 N N . GLN A 1 91 ? 2.484 -3.071 6.015 1.00 94.19 91 GLN A N 1
ATOM 774 C CA . GLN A 1 91 ? 3.316 -3.608 4.949 1.00 94.19 91 GLN A CA 1
ATOM 775 C C . GLN A 1 91 ? 3.166 -5.125 4.919 1.00 94.19 91 GLN A C 1
ATOM 777 O O . GLN A 1 91 ? 3.427 -5.805 5.913 1.00 94.19 91 GLN A O 1
ATOM 782 N N . ILE A 1 92 ? 2.787 -5.641 3.757 1.00 94.00 92 ILE A N 1
ATOM 783 C CA . ILE A 1 92 ? 2.692 -7.072 3.460 1.00 94.00 92 ILE A CA 1
ATOM 784 C C . ILE A 1 92 ? 3.629 -7.415 2.301 1.00 94.00 92 ILE A C 1
ATOM 786 O O . ILE A 1 92 ? 4.017 -6.509 1.553 1.00 94.00 92 ILE A O 1
ATOM 790 N N . PRO A 1 93 ? 4.009 -8.690 2.106 1.00 94.38 93 PRO A N 1
ATOM 791 C CA . PRO A 1 93 ? 4.796 -9.068 0.943 1.00 94.38 93 PRO A CA 1
ATOM 792 C C . PRO A 1 93 ? 4.029 -8.758 -0.343 1.00 94.38 93 PRO A C 1
ATOM 794 O O . PRO A 1 93 ? 2.818 -8.979 -0.418 1.00 94.38 93 PRO A O 1
ATOM 797 N N . ARG A 1 94 ? 4.725 -8.303 -1.388 1.00 94.12 94 ARG A N 1
ATOM 798 C CA . ARG A 1 94 ? 4.093 -7.909 -2.659 1.00 94.12 94 ARG A CA 1
ATOM 799 C C . ARG A 1 94 ? 3.236 -9.008 -3.276 1.00 94.12 94 ARG A C 1
ATOM 801 O O . ARG A 1 94 ? 2.263 -8.697 -3.948 1.00 94.12 94 ARG A O 1
ATOM 808 N N . HIS A 1 95 ? 3.590 -10.270 -3.073 1.00 93.81 95 HIS A N 1
ATOM 809 C CA . HIS A 1 95 ? 2.874 -11.413 -3.644 1.00 93.81 95 HIS A CA 1
ATOM 810 C C . HIS A 1 95 ? 2.149 -12.241 -2.575 1.00 93.81 95 HIS A C 1
ATOM 812 O O . HIS A 1 95 ? 1.969 -13.446 -2.743 1.00 93.81 95 HIS A O 1
ATOM 818 N N . TYR A 1 96 ? 1.770 -11.616 -1.458 1.00 93.00 96 TYR A N 1
ATOM 819 C CA . TYR A 1 96 ? 0.940 -12.253 -0.441 1.00 93.00 96 TYR A CA 1
ATOM 820 C C . TYR A 1 96 ? -0.462 -12.538 -0.995 1.00 93.00 96 TYR A C 1
ATOM 822 O O . TYR A 1 96 ? -1.036 -11.677 -1.654 1.00 93.00 96 TYR A O 1
ATOM 830 N N . LYS A 1 97 ? -0.991 -13.743 -0.747 1.00 90.88 97 LYS A N 1
ATOM 831 C CA . LYS A 1 97 ? -2.257 -14.224 -1.340 1.00 90.88 97 LYS A CA 1
ATOM 832 C C . LYS A 1 97 ? -3.351 -14.552 -0.329 1.00 90.88 97 LYS A C 1
ATOM 834 O O . LYS A 1 97 ? -4.492 -14.778 -0.716 1.00 90.88 97 LYS A O 1
ATOM 839 N N . ASN A 1 98 ? -3.017 -14.610 0.956 1.00 91.56 98 ASN A N 1
ATOM 840 C CA . ASN A 1 98 ? -3.987 -14.979 1.981 1.00 91.56 98 ASN A CA 1
ATOM 841 C C . ASN A 1 98 ? -4.735 -13.736 2.478 1.00 91.56 98 ASN A C 1
ATOM 843 O O . ASN A 1 98 ? -4.403 -12.599 2.126 1.00 91.56 98 ASN A O 1
ATOM 847 N N . ASN A 1 99 ? -5.754 -13.955 3.304 1.00 93.12 99 ASN A N 1
ATOM 848 C CA . ASN A 1 99 ? -6.448 -12.870 3.985 1.00 93.12 99 ASN A CA 1
ATOM 849 C C . ASN A 1 99 ? -5.584 -12.302 5.115 1.00 93.12 99 ASN A C 1
ATOM 851 O O . ASN A 1 99 ? -4.911 -13.043 5.829 1.00 93.12 99 ASN A O 1
ATOM 855 N N . ILE A 1 100 ? -5.648 -10.987 5.297 1.00 93.12 100 ILE A N 1
ATOM 856 C CA . ILE A 1 100 ? -5.059 -10.287 6.433 1.00 93.12 100 ILE A CA 1
ATOM 857 C C . ILE A 1 100 ? -6.147 -10.122 7.487 1.00 93.12 100 ILE A C 1
ATOM 859 O O . ILE A 1 100 ? -7.210 -9.570 7.206 1.00 93.12 100 ILE A O 1
ATOM 863 N N . ILE A 1 101 ? -5.884 -10.586 8.704 1.00 93.81 101 ILE A N 1
ATOM 864 C CA . ILE A 1 101 ? -6.809 -10.432 9.822 1.00 93.81 101 ILE A CA 1
ATOM 865 C C . ILE A 1 101 ? -6.248 -9.375 10.761 1.00 93.81 101 ILE A C 1
ATOM 867 O O . ILE A 1 101 ? -5.135 -9.502 11.277 1.00 93.81 101 ILE A O 1
ATOM 871 N N . ILE A 1 102 ? -7.041 -8.338 10.992 1.00 93.25 102 ILE A N 1
ATOM 872 C CA . ILE A 1 102 ? -6.740 -7.299 11.969 1.00 93.25 102 ILE A CA 1
ATOM 873 C C . ILE A 1 102 ? -7.855 -7.240 13.003 1.00 93.25 102 ILE A C 1
ATOM 875 O O . ILE A 1 102 ? -9.008 -7.551 12.717 1.00 93.25 102 ILE A O 1
ATOM 879 N N . GLU A 1 103 ? -7.515 -6.835 14.212 1.00 92.75 103 GLU A N 1
ATOM 880 C CA . GLU A 1 103 ? -8.477 -6.519 15.258 1.00 92.75 103 GLU A CA 1
ATOM 881 C C . GLU A 1 103 ? -8.335 -5.049 15.607 1.00 92.75 103 GLU A C 1
ATOM 883 O O . GLU A 1 103 ? -7.216 -4.577 15.829 1.00 92.75 103 GLU A O 1
ATOM 888 N N . SER A 1 104 ? -9.455 -4.327 15.634 1.00 91.69 104 SER A N 1
ATOM 889 C CA . SER A 1 104 ? -9.471 -2.934 16.054 1.00 91.69 104 SER A CA 1
ATOM 890 C C . SER A 1 104 ? -10.436 -2.681 17.197 1.00 91.69 104 SER A C 1
ATOM 892 O O . SER A 1 104 ? -11.563 -3.158 17.198 1.00 91.69 104 SER A O 1
ATOM 894 N N . GLN A 1 105 ? -10.000 -1.880 18.166 1.00 90.19 105 GLN A N 1
ATOM 895 C CA . GLN A 1 105 ? -10.846 -1.433 19.277 1.00 90.19 105 GLN A CA 1
ATOM 896 C C . GLN A 1 105 ? -11.676 -0.191 18.929 1.00 90.19 105 GLN A C 1
ATOM 898 O O . GLN A 1 105 ? -12.524 0.228 19.713 1.00 90.19 105 GLN A O 1
ATOM 903 N N . LYS A 1 106 ? -11.410 0.432 17.777 1.00 90.69 106 LYS A N 1
ATOM 904 C CA . LYS A 1 106 ? -12.039 1.681 17.349 1.00 90.69 106 LYS A CA 1
ATOM 905 C C . LYS A 1 106 ? -12.598 1.526 15.946 1.00 90.69 106 LYS A C 1
ATOM 907 O O . LYS A 1 106 ? -12.189 0.652 15.188 1.00 90.69 106 LYS A O 1
ATOM 912 N N . LYS A 1 107 ? -13.518 2.421 15.604 1.00 94.50 107 LYS A N 1
ATOM 913 C CA . LYS A 1 107 ? -13.990 2.565 14.235 1.00 94.50 107 LYS A CA 1
ATOM 914 C C . LYS A 1 107 ? -12.851 3.116 13.378 1.00 94.50 107 LYS A C 1
ATOM 916 O O . LYS A 1 107 ? -12.253 4.146 13.715 1.00 94.50 107 LYS A O 1
ATOM 921 N N . ILE A 1 108 ? -12.544 2.424 12.289 1.00 95.12 108 ILE A N 1
ATOM 922 C CA . ILE A 1 108 ? -11.425 2.756 11.407 1.00 95.12 108 ILE A CA 1
ATOM 923 C C . ILE A 1 108 ? -11.895 2.904 9.967 1.00 95.12 108 ILE A C 1
ATOM 925 O O . ILE A 1 108 ? -12.879 2.301 9.549 1.00 95.12 108 ILE A O 1
ATOM 929 N N . ILE A 1 109 ? -11.151 3.688 9.198 1.00 96.88 109 ILE A N 1
ATOM 930 C CA . ILE A 1 109 ? -11.219 3.682 7.741 1.00 96.88 109 ILE A CA 1
ATOM 931 C C . ILE A 1 109 ? -9.966 2.997 7.208 1.00 96.88 109 ILE A C 1
ATOM 933 O O . ILE A 1 109 ? -8.845 3.305 7.626 1.00 96.88 109 ILE A O 1
ATOM 937 N N . VAL A 1 110 ? -10.168 2.039 6.310 1.00 97.75 110 VAL A N 1
ATOM 938 C CA . VAL A 1 110 ? -9.097 1.345 5.602 1.00 97.75 110 VAL A CA 1
ATOM 939 C C . VAL A 1 110 ? -9.047 1.893 4.187 1.00 97.75 110 VAL A C 1
ATOM 941 O O . VAL A 1 110 ? -10.078 1.962 3.523 1.00 97.75 110 VAL A O 1
ATOM 944 N N . TYR A 1 111 ? -7.853 2.243 3.722 1.00 98.19 111 TYR A N 1
ATOM 945 C CA . TYR A 1 111 ? -7.586 2.601 2.335 1.00 98.19 111 TYR A CA 1
ATOM 946 C C . TYR A 1 111 ? -6.758 1.508 1.668 1.00 98.19 111 TYR A C 1
ATOM 948 O O . TYR A 1 111 ? -5.837 0.946 2.273 1.00 98.19 111 TYR A O 1
ATOM 956 N N . ARG A 1 112 ? -7.074 1.230 0.405 1.00 97.75 112 ARG A N 1
ATOM 957 C CA . ARG A 1 112 ? -6.371 0.265 -0.437 1.00 97.75 112 ARG A CA 1
ATOM 958 C C . ARG A 1 112 ? -5.897 0.965 -1.690 1.00 97.75 112 ARG A C 1
ATOM 960 O O . ARG A 1 112 ? -6.708 1.513 -2.428 1.00 97.75 112 ARG A O 1
ATOM 967 N N . ILE A 1 113 ? -4.590 0.931 -1.925 1.00 97.25 113 ILE A N 1
ATOM 968 C CA . ILE A 1 113 ? -4.024 1.412 -3.186 1.00 97.25 113 ILE A CA 1
ATOM 969 C C . ILE A 1 113 ? -4.128 0.267 -4.190 1.00 97.25 113 ILE A C 1
ATOM 971 O O . ILE A 1 113 ? -3.593 -0.814 -3.940 1.00 97.25 113 ILE A O 1
ATOM 975 N N . LEU A 1 114 ? -4.836 0.479 -5.292 1.00 97.44 114 LEU A N 1
ATOM 976 C CA . LEU A 1 114 ? -5.142 -0.532 -6.296 1.00 97.44 114 LEU A CA 1
ATOM 977 C C . LEU A 1 114 ? -4.345 -0.303 -7.581 1.00 97.44 114 LEU A C 1
ATOM 979 O O . LEU A 1 114 ? -3.815 0.778 -7.836 1.00 97.44 114 LEU A O 1
ATOM 983 N N . SER A 1 115 ? -4.229 -1.372 -8.361 1.00 96.38 115 SER A N 1
ATOM 984 C CA . SER A 1 115 ? -3.594 -1.389 -9.675 1.00 96.38 115 SER A CA 1
ATOM 985 C C . SER A 1 115 ? -4.639 -1.795 -10.700 1.00 96.38 115 SER A C 1
ATOM 987 O O . SER A 1 115 ? -5.397 -2.727 -10.445 1.00 96.38 115 SER A O 1
ATOM 989 N N . GLU A 1 116 ? -4.672 -1.128 -11.849 1.00 94.56 116 GLU A N 1
ATOM 990 C CA . GLU A 1 116 ? -5.560 -1.500 -12.962 1.00 94.56 116 GLU A CA 1
ATOM 991 C C . GLU A 1 116 ? -5.192 -2.863 -13.565 1.00 94.56 116 GLU A C 1
ATOM 993 O O . GLU A 1 116 ? -6.043 -3.536 -14.133 1.00 94.56 116 GLU A O 1
ATOM 998 N N . ASP A 1 117 ? -3.945 -3.311 -13.379 1.00 93.50 117 ASP A N 1
ATOM 999 C CA . ASP A 1 117 ? -3.473 -4.611 -13.863 1.00 93.50 117 ASP A CA 1
ATOM 1000 C C . ASP A 1 117 ? -3.954 -5.789 -12.981 1.00 93.50 117 ASP A C 1
ATOM 1002 O O . ASP A 1 117 ? -3.713 -6.956 -13.296 1.00 93.50 117 ASP A O 1
ATOM 1006 N N . ASN A 1 118 ? -4.582 -5.505 -11.836 1.00 93.81 118 ASN A N 1
ATOM 1007 C CA . ASN A 1 118 ? -5.112 -6.503 -10.908 1.00 93.81 118 ASN A CA 1
ATOM 1008 C C . ASN A 1 118 ? -6.603 -6.789 -11.155 1.00 93.81 118 ASN A C 1
ATOM 1010 O O . ASN A 1 118 ? -7.333 -5.965 -11.697 1.00 93.81 118 ASN A O 1
ATOM 1014 N N . ASP A 1 119 ? -7.070 -7.935 -10.654 1.00 94.25 119 ASP A N 1
ATOM 1015 C CA . ASP A 1 119 ? -8.494 -8.184 -10.447 1.00 94.25 119 ASP A CA 1
ATOM 1016 C C . ASP A 1 119 ? -8.924 -7.498 -9.141 1.00 94.25 119 ASP A C 1
ATOM 1018 O O . ASP A 1 119 ? -8.515 -7.883 -8.040 1.00 94.25 119 ASP A O 1
ATOM 1022 N N . ASN A 1 120 ? -9.740 -6.455 -9.275 1.00 95.94 120 ASN A N 1
ATOM 1023 C CA . ASN A 1 120 ? -10.207 -5.649 -8.155 1.00 95.94 120 ASN A CA 1
ATOM 1024 C C . ASN A 1 120 ? -11.655 -5.960 -7.743 1.00 95.94 120 ASN A C 1
ATOM 1026 O O . ASN A 1 120 ? -12.159 -5.259 -6.872 1.00 95.94 120 ASN A O 1
ATOM 1030 N N . ASN A 1 121 ? -12.287 -7.022 -8.268 1.00 96.19 121 ASN A N 1
ATOM 1031 C CA . ASN A 1 121 ? -13.687 -7.376 -7.965 1.00 96.19 121 ASN A CA 1
ATOM 1032 C C . ASN A 1 121 ? -13.943 -7.550 -6.451 1.00 96.19 121 ASN A C 1
ATOM 1034 O O . ASN A 1 121 ? -15.025 -7.302 -5.927 1.00 96.19 121 ASN A O 1
ATOM 1038 N N . VAL A 1 122 ? -12.913 -7.944 -5.692 1.00 95.25 122 VAL A N 1
ATOM 1039 C CA . VAL A 1 122 ? -12.980 -8.061 -4.221 1.00 95.25 122 VAL A CA 1
ATOM 1040 C C . VAL A 1 122 ? -13.170 -6.716 -3.498 1.00 95.25 122 VAL A C 1
ATOM 1042 O O . VAL A 1 122 ? -13.363 -6.706 -2.281 1.00 95.25 122 VAL A O 1
ATOM 1045 N N . PHE A 1 123 ? -13.081 -5.599 -4.222 1.00 96.75 123 PHE A N 1
ATOM 1046 C CA . PHE A 1 123 ? -13.256 -4.236 -3.731 1.00 96.75 123 PHE A CA 1
ATOM 1047 C C . PHE A 1 123 ? -14.487 -3.534 -4.333 1.00 96.75 123 PHE A C 1
ATOM 1049 O O . PHE A 1 123 ? -14.622 -2.330 -4.149 1.00 96.75 123 PHE A O 1
ATOM 1056 N N . ASP A 1 124 ? -15.397 -4.251 -5.002 1.00 95.81 124 ASP A N 1
ATOM 1057 C CA . ASP A 1 124 ? -16.580 -3.654 -5.654 1.00 95.81 124 ASP A CA 1
ATOM 1058 C C . ASP A 1 124 ? -17.511 -2.910 -4.681 1.00 95.81 124 ASP A C 1
ATOM 1060 O O . ASP A 1 124 ? -18.235 -1.998 -5.074 1.00 95.81 124 ASP A O 1
ATOM 1064 N N . ASP A 1 125 ? -17.491 -3.287 -3.399 1.00 96.81 125 ASP A N 1
ATOM 1065 C CA . ASP A 1 125 ? -18.265 -2.642 -2.337 1.00 96.81 125 ASP A CA 1
ATOM 1066 C C . ASP A 1 125 ? -17.482 -1.566 -1.557 1.00 96.81 125 ASP A C 1
ATOM 1068 O O . ASP A 1 125 ? -17.884 -1.169 -0.459 1.00 96.81 125 ASP A O 1
ATOM 1072 N N . TRP A 1 126 ? -16.347 -1.114 -2.101 1.00 98.19 126 TRP A N 1
ATOM 1073 C CA . TRP A 1 126 ? -15.523 -0.037 -1.553 1.00 98.19 126 TRP A CA 1
ATOM 1074 C C . TRP A 1 126 ? -15.755 1.261 -2.325 1.00 98.19 126 TRP A C 1
ATOM 1076 O O . TRP A 1 126 ? -16.040 1.263 -3.519 1.00 98.19 126 TRP A O 1
ATOM 1086 N N . GLU A 1 127 ? -15.583 2.391 -1.646 1.00 98.38 127 GLU A N 1
ATOM 1087 C CA . GLU A 1 127 ? -15.774 3.709 -2.246 1.00 98.38 127 GLU A CA 1
ATOM 1088 C C . GLU A 1 127 ? -14.463 4.217 -2.853 1.00 98.38 127 GLU A C 1
ATOM 1090 O O . GLU A 1 127 ? -13.430 4.261 -2.175 1.00 98.38 127 GLU A O 1
ATOM 1095 N N . GLU A 1 128 ? -14.496 4.632 -4.120 1.00 97.56 128 GLU A N 1
ATOM 1096 C CA . GLU A 1 128 ? -13.372 5.316 -4.756 1.00 97.56 128 GLU A CA 1
ATOM 1097 C C . GLU A 1 128 ? -13.120 6.675 -4.090 1.00 97.56 128 GLU A C 1
ATOM 1099 O O . GLU A 1 128 ? -14.041 7.415 -3.740 1.00 97.56 128 GLU A O 1
ATOM 1104 N N . THR A 1 129 ? -11.847 7.014 -3.902 1.00 97.75 129 THR A N 1
ATOM 1105 C CA . THR A 1 129 ? -11.440 8.259 -3.250 1.00 97.75 129 THR A CA 1
ATOM 1106 C C . THR A 1 129 ? -10.738 9.191 -4.232 1.00 97.75 129 THR A C 1
ATOM 1108 O O . THR A 1 129 ? -10.136 8.765 -5.209 1.00 97.75 129 THR A O 1
ATOM 1111 N N . ASN A 1 130 ? -10.720 10.487 -3.922 1.00 96.69 130 ASN A N 1
ATOM 1112 C CA . ASN A 1 130 ? -9.958 11.489 -4.673 1.00 96.69 130 ASN A CA 1
ATOM 1113 C C . ASN A 1 130 ? -8.511 11.654 -4.156 1.00 96.69 130 ASN A C 1
ATOM 1115 O O . ASN A 1 130 ? -7.979 12.770 -4.149 1.00 96.69 130 ASN A O 1
ATOM 1119 N N . ILE A 1 131 ? -7.916 10.587 -3.615 1.00 97.06 131 ILE A N 1
ATOM 1120 C CA . ILE A 1 131 ? -6.537 10.580 -3.112 1.00 97.06 131 ILE A CA 1
ATOM 1121 C C . ILE A 1 131 ? -5.602 10.260 -4.278 1.00 97.06 131 ILE A C 1
ATOM 1123 O O . ILE A 1 131 ? -5.724 9.209 -4.903 1.00 97.06 131 ILE A O 1
ATOM 1127 N N . GLY A 1 132 ? -4.651 11.153 -4.551 1.00 95.19 132 GLY A N 1
ATOM 1128 C CA . GLY A 1 132 ? -3.650 10.933 -5.592 1.00 95.19 132 GLY A CA 1
ATOM 1129 C C . GLY A 1 132 ? -2.558 9.969 -5.131 1.00 95.19 132 GLY A C 1
ATOM 1130 O O . GLY A 1 132 ? -1.919 10.202 -4.108 1.00 95.19 132 GLY A O 1
ATOM 1131 N N . VAL A 1 133 ? -2.301 8.912 -5.901 1.00 96.25 133 VAL A N 1
ATOM 1132 C CA . VAL A 1 133 ? -1.222 7.946 -5.634 1.00 96.25 133 VAL A CA 1
ATOM 1133 C C . VAL A 1 133 ? -0.536 7.520 -6.924 1.00 96.25 133 VAL A C 1
ATOM 1135 O O . VAL A 1 133 ? -1.168 7.377 -7.968 1.00 96.25 133 VAL A O 1
ATOM 1138 N N . TYR A 1 134 ? 0.771 7.291 -6.858 1.00 97.25 134 TYR A N 1
ATOM 1139 C CA . TYR A 1 134 ? 1.487 6.616 -7.932 1.00 97.25 134 TYR A CA 1
ATOM 1140 C C . TYR A 1 134 ? 2.638 5.792 -7.375 1.00 97.25 134 TYR A C 1
ATOM 1142 O O . TYR A 1 134 ? 3.679 6.319 -6.975 1.00 97.25 134 TYR A O 1
ATOM 1150 N N . VAL A 1 135 ? 2.464 4.474 -7.392 1.00 96.38 135 VAL A N 1
ATOM 1151 C CA . VAL A 1 135 ? 3.464 3.515 -6.925 1.00 96.38 135 VAL A CA 1
ATOM 1152 C C . VAL A 1 135 ? 3.986 2.749 -8.126 1.00 96.38 135 VAL A C 1
ATOM 1154 O O . VAL A 1 135 ? 3.309 1.876 -8.673 1.00 96.38 135 VAL A O 1
ATOM 1157 N N . LYS A 1 136 ? 5.216 3.061 -8.534 1.00 95.62 136 LYS A N 1
ATOM 1158 C CA . LYS A 1 136 ? 5.855 2.385 -9.662 1.00 95.62 136 LYS A CA 1
ATOM 1159 C C . LYS A 1 136 ? 6.395 1.022 -9.232 1.00 95.62 136 LYS A C 1
ATOM 1161 O O . LYS A 1 136 ? 7.392 0.946 -8.512 1.00 95.62 136 LYS A O 1
ATOM 1166 N N . GLY A 1 137 ? 5.760 -0.048 -9.696 1.00 91.62 137 GLY A N 1
ATOM 1167 C CA . GLY A 1 137 ? 6.252 -1.413 -9.531 1.00 91.62 137 GLY A CA 1
ATOM 1168 C C . GLY A 1 137 ? 7.008 -1.907 -10.764 1.00 91.62 137 GLY A C 1
ATOM 1169 O O . GLY A 1 137 ? 6.986 -1.288 -11.823 1.00 91.62 137 GLY A O 1
ATOM 1170 N N . ALA A 1 138 ? 7.690 -3.049 -10.636 1.00 90.19 138 ALA A N 1
ATOM 1171 C CA . ALA A 1 138 ? 8.333 -3.688 -11.788 1.00 90.19 138 ALA A CA 1
ATOM 1172 C C . ALA A 1 138 ? 7.323 -4.353 -12.742 1.00 90.19 138 ALA A C 1
ATOM 1174 O O . ALA A 1 138 ? 7.583 -4.429 -13.936 1.00 90.19 138 ALA A O 1
ATOM 1175 N N . SER A 1 139 ? 6.206 -4.858 -12.204 1.00 90.94 139 SER A N 1
ATOM 1176 C CA . SER A 1 139 ? 5.215 -5.656 -12.944 1.00 90.94 139 SER A CA 1
ATOM 1177 C C . SER A 1 139 ? 3.861 -4.975 -13.125 1.00 90.94 139 SER A C 1
ATOM 1179 O O . SER A 1 139 ? 3.157 -5.292 -14.069 1.00 90.94 139 SER A O 1
ATOM 1181 N N . CYS A 1 140 ? 3.482 -4.101 -12.196 1.00 93.81 140 CYS A N 1
ATOM 1182 C CA . CYS A 1 140 ? 2.237 -3.344 -12.231 1.00 93.81 140 CYS A CA 1
ATOM 1183 C C . CYS A 1 140 ? 2.413 -2.063 -11.424 1.00 93.81 140 CYS A C 1
ATOM 1185 O O . CYS A 1 140 ? 3.228 -2.030 -10.487 1.00 93.81 140 CYS A O 1
ATOM 1187 N N . ASN A 1 141 ? 1.647 -1.040 -11.786 1.00 96.19 141 ASN A N 1
ATOM 1188 C CA . ASN A 1 141 ? 1.622 0.235 -11.083 1.00 96.19 141 ASN A CA 1
ATOM 1189 C C . ASN A 1 141 ? 0.337 0.351 -10.275 1.00 96.19 141 ASN A C 1
ATOM 1191 O O . ASN A 1 141 ? -0.730 -0.021 -10.759 1.00 96.19 141 ASN A O 1
ATOM 1195 N N . HIS A 1 142 ? 0.433 0.896 -9.066 1.00 97.19 142 HIS A N 1
ATOM 1196 C CA . HIS A 1 142 ? -0.749 1.235 -8.281 1.00 97.19 142 HIS A CA 1
ATOM 1197 C C . HIS A 1 142 ? -1.064 2.723 -8.450 1.00 97.19 142 HIS A C 1
ATOM 1199 O O . HIS A 1 142 ? -0.191 3.561 -8.203 1.00 97.19 142 HIS A O 1
ATOM 1205 N N . THR A 1 143 ? -2.274 3.036 -8.915 1.00 97.06 143 THR A N 1
ATOM 1206 C CA . THR A 1 143 ? -2.638 4.351 -9.482 1.00 97.06 143 THR A CA 1
ATOM 1207 C C . THR A 1 143 ? -3.881 4.983 -8.860 1.00 97.06 143 THR A C 1
ATOM 1209 O O . THR A 1 143 ? -4.073 6.185 -9.014 1.00 97.06 143 THR A O 1
ATOM 1212 N N . PHE A 1 144 ? -4.700 4.224 -8.129 1.00 96.75 144 PHE A N 1
ATOM 1213 C CA . PHE A 1 144 ? -5.925 4.740 -7.512 1.00 96.75 144 PHE A CA 1
ATOM 1214 C C . PHE A 1 144 ? -6.159 4.157 -6.117 1.00 96.75 144 PHE A C 1
ATOM 1216 O O . PHE A 1 144 ? -5.532 3.168 -5.725 1.00 96.75 144 PHE A O 1
ATOM 1223 N N . VAL A 1 145 ? -7.033 4.801 -5.339 1.00 98.19 145 VAL A N 1
ATOM 1224 C CA . VAL A 1 145 ? -7.296 4.447 -3.939 1.00 98.19 145 VAL A CA 1
ATOM 1225 C C . VAL A 1 145 ? -8.785 4.272 -3.696 1.00 98.19 145 VAL A C 1
ATOM 1227 O O . VAL A 1 145 ? -9.568 5.187 -3.947 1.00 98.19 145 VAL A O 1
ATOM 1230 N N . VAL A 1 146 ? -9.144 3.137 -3.104 1.00 98.44 146 VAL A N 1
ATOM 1231 C CA . VAL A 1 146 ? -10.489 2.876 -2.578 1.00 98.44 146 VAL A CA 1
ATOM 1232 C C . VAL A 1 146 ? -10.469 2.840 -1.056 1.00 98.44 146 VAL A C 1
ATOM 1234 O O . VAL A 1 146 ? -9.421 2.611 -0.441 1.00 98.44 146 VAL A O 1
ATOM 1237 N N . SER A 1 147 ? -11.620 3.053 -0.429 1.00 98.31 147 SER A N 1
ATOM 1238 C CA . SER A 1 147 ? -11.745 3.044 1.023 1.00 98.31 147 SER A CA 1
ATOM 1239 C C . SER A 1 147 ? -13.023 2.387 1.518 1.00 98.31 147 SER A C 1
ATOM 1241 O O . SER A 1 147 ? -14.030 2.335 0.816 1.00 98.31 147 SER A O 1
ATOM 1243 N N . LYS A 1 148 ? -12.965 1.875 2.747 1.00 98.19 148 LYS A N 1
ATOM 1244 C CA . LYS A 1 148 ? -14.119 1.314 3.443 1.00 98.19 148 LYS A CA 1
ATOM 1245 C C . LYS A 1 148 ? -13.990 1.522 4.941 1.00 98.19 148 LYS A C 1
ATOM 1247 O O . LYS A 1 148 ? -12.900 1.413 5.513 1.00 98.19 148 LYS A O 1
ATOM 1252 N N . ILE A 1 149 ? -15.112 1.838 5.572 1.00 97.69 149 ILE A N 1
ATOM 1253 C CA . ILE A 1 149 ? -15.203 2.031 7.016 1.00 97.69 149 ILE A CA 1
ATOM 1254 C C . ILE A 1 149 ? -15.539 0.694 7.676 1.00 97.69 149 ILE A C 1
ATOM 1256 O O . ILE A 1 149 ? -16.425 -0.026 7.223 1.00 97.69 149 ILE A O 1
ATOM 1260 N N . PHE A 1 150 ? -14.845 0.388 8.767 1.00 96.50 150 PHE A N 1
ATOM 1261 C CA . PHE A 1 150 ? -15.074 -0.802 9.574 1.00 96.50 150 PHE A CA 1
ATOM 1262 C C . PHE A 1 150 ? -15.374 -0.417 11.020 1.00 96.50 150 PHE A C 1
ATOM 1264 O O . PHE A 1 150 ? -14.716 0.450 11.604 1.00 96.50 150 PHE A O 1
ATOM 1271 N N . GLU A 1 151 ? -16.372 -1.084 11.593 1.00 95.44 151 GLU A N 1
ATOM 1272 C CA . GLU A 1 151 ? -16.679 -1.007 13.019 1.00 95.44 151 GLU A CA 1
ATOM 1273 C C . GLU A 1 151 ? -15.610 -1.735 13.858 1.00 95.44 151 GLU A C 1
ATOM 1275 O O . GLU A 1 151 ? -14.866 -2.565 13.322 1.00 95.44 151 GLU A O 1
ATOM 1280 N N . PRO A 1 152 ? -15.509 -1.439 15.169 1.00 94.75 152 PRO A N 1
ATOM 1281 C CA . PRO A 1 152 ? -14.625 -2.168 16.073 1.00 94.75 152 PRO A CA 1
ATOM 1282 C C . PRO A 1 152 ? -14.857 -3.686 16.029 1.00 94.75 152 PRO A C 1
ATOM 1284 O O . PRO A 1 152 ? -15.992 -4.156 15.954 1.00 94.75 152 PRO A O 1
ATOM 1287 N N . GLY A 1 153 ? -13.778 -4.455 16.148 1.00 94.25 153 GLY A N 1
ATOM 1288 C CA . GLY A 1 153 ? -13.788 -5.912 16.187 1.00 94.25 153 GLY A CA 1
ATOM 1289 C C . GLY A 1 153 ? -12.767 -6.542 15.244 1.00 94.25 153 GLY A C 1
ATOM 1290 O O . GLY A 1 153 ? -11.785 -5.917 14.832 1.00 94.25 153 GLY A O 1
ATOM 1291 N N . LYS A 1 154 ? -13.003 -7.816 14.917 1.00 96.19 154 LYS A N 1
ATOM 1292 C CA . LYS A 1 154 ? -12.191 -8.589 13.973 1.00 96.19 154 LYS A CA 1
ATOM 1293 C C . LYS A 1 154 ? -12.581 -8.234 12.539 1.00 96.19 154 LYS A C 1
ATOM 1295 O O . LYS A 1 154 ? -13.729 -8.409 12.144 1.00 96.19 154 LYS A O 1
ATOM 1300 N N . ILE A 1 155 ? -11.606 -7.800 11.754 1.00 96.00 155 ILE A N 1
ATOM 1301 C CA . ILE A 1 155 ? -11.762 -7.381 10.363 1.00 96.00 155 ILE A CA 1
ATOM 1302 C C . ILE A 1 155 ? -10.897 -8.283 9.486 1.00 96.00 155 ILE A C 1
ATOM 1304 O O . ILE A 1 155 ? -9.718 -8.511 9.765 1.00 96.00 155 ILE A O 1
ATOM 1308 N N . ILE A 1 156 ? -11.496 -8.799 8.416 1.00 95.56 156 ILE A N 1
ATOM 1309 C CA . ILE A 1 156 ? -10.831 -9.655 7.434 1.00 95.56 156 ILE A CA 1
ATOM 1310 C C . ILE A 1 156 ? -10.662 -8.842 6.155 1.00 95.56 156 ILE A C 1
ATOM 1312 O O . ILE A 1 156 ? -11.641 -8.394 5.565 1.00 95.56 156 ILE A O 1
ATOM 1316 N N . LEU A 1 157 ? -9.417 -8.650 5.734 1.00 95.62 157 LEU A N 1
ATOM 1317 C CA . LEU A 1 157 ? -9.063 -7.908 4.532 1.00 95.62 157 LEU A CA 1
ATOM 1318 C C . LEU A 1 157 ? -8.503 -8.866 3.485 1.00 95.62 157 LEU A C 1
ATOM 1320 O O . LEU A 1 157 ? -7.580 -9.634 3.764 1.00 95.62 157 LEU A O 1
ATOM 1324 N N . ASN A 1 158 ? -9.014 -8.784 2.259 1.00 95.00 158 ASN A N 1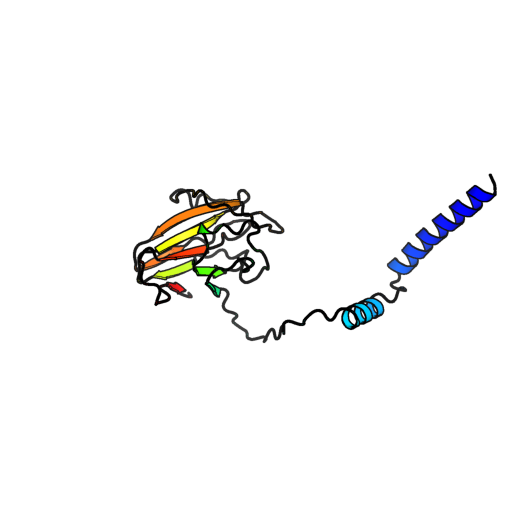
ATOM 1325 C CA . ASN A 1 158 ? -8.408 -9.476 1.128 1.00 95.00 158 ASN A CA 1
ATOM 1326 C C . ASN A 1 158 ? -7.028 -8.857 0.821 1.00 95.00 158 ASN A C 1
ATOM 1328 O O . ASN A 1 158 ? -6.814 -7.655 1.011 1.00 95.00 158 ASN A O 1
ATOM 1332 N N . SER A 1 159 ? -6.064 -9.656 0.371 1.00 93.00 159 SER A N 1
ATOM 1333 C CA . SER A 1 159 ? -4.740 -9.154 -0.019 1.00 93.00 159 SER A CA 1
ATOM 1334 C C . SER A 1 159 ? -4.739 -8.422 -1.360 1.00 93.00 159 SER A C 1
ATOM 1336 O O . SER A 1 159 ? -3.867 -7.583 -1.562 1.00 93.00 159 SER A O 1
ATOM 1338 N N . GLY A 1 160 ? -5.747 -8.617 -2.208 1.00 92.62 160 GLY A N 1
ATOM 1339 C CA . GLY A 1 160 ? -5.771 -8.164 -3.597 1.00 92.62 160 GLY A CA 1
ATOM 1340 C C . GLY A 1 160 ? -4.934 -9.075 -4.495 1.00 92.62 160 GLY A C 1
ATOM 1341 O O . GLY A 1 160 ? -4.347 -10.055 -4.038 1.00 92.62 160 GLY A O 1
ATOM 1342 N N . GLY A 1 161 ? -4.861 -8.758 -5.784 1.00 89.69 161 GLY A N 1
ATOM 1343 C CA . GLY A 1 161 ? -4.101 -9.552 -6.746 1.00 89.69 161 GLY A CA 1
ATOM 1344 C C . GLY A 1 161 ? -4.788 -9.607 -8.106 1.00 89.69 161 GLY A C 1
ATOM 1345 O O . GLY A 1 161 ? -5.675 -8.807 -8.357 1.00 89.69 161 GLY A O 1
ATOM 1346 N N . PRO A 1 162 ? -4.381 -10.514 -9.007 1.00 90.69 162 PRO A N 1
ATOM 1347 C CA . PRO A 1 162 ? -3.436 -11.608 -8.779 1.00 90.69 162 PRO A CA 1
ATOM 1348 C C . PRO A 1 162 ? -1.953 -11.222 -8.926 1.00 90.69 162 PRO A C 1
ATOM 1350 O O . PRO A 1 162 ? -1.088 -12.002 -8.526 1.00 90.69 162 PRO A O 1
ATOM 1353 N N . ILE A 1 163 ? -1.627 -10.055 -9.492 1.00 91.50 163 ILE A N 1
ATOM 1354 C CA . ILE A 1 163 ? -0.239 -9.684 -9.820 1.00 91.50 163 ILE A CA 1
ATOM 1355 C C . ILE A 1 163 ? 0.516 -9.226 -8.571 1.00 91.50 163 ILE A C 1
ATOM 1357 O O . ILE A 1 163 ? 1.653 -9.645 -8.317 1.00 91.50 163 I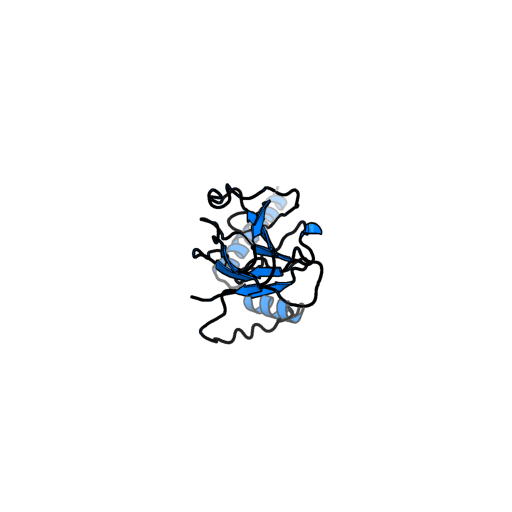LE A O 1
ATOM 1361 N N . ALA A 1 164 ? -0.116 -8.359 -7.786 1.00 94.69 164 ALA A N 1
ATOM 1362 C CA . ALA A 1 164 ? 0.434 -7.850 -6.542 1.00 94.69 164 ALA A CA 1
ATOM 1363 C C . ALA A 1 164 ? -0.668 -7.616 -5.513 1.00 94.69 164 ALA A C 1
ATOM 1365 O O . ALA A 1 164 ? -1.777 -7.222 -5.862 1.00 94.69 164 ALA A O 1
ATOM 1366 N N . ALA A 1 165 ? -0.335 -7.778 -4.241 1.00 95.56 165 ALA A N 1
ATOM 1367 C CA . ALA A 1 165 ? -1.190 -7.351 -3.157 1.00 95.56 165 ALA A CA 1
ATOM 1368 C C . ALA A 1 165 ? -1.417 -5.828 -3.221 1.00 95.56 165 ALA A C 1
ATOM 1370 O O . ALA A 1 165 ? -0.569 -5.074 -3.718 1.00 95.56 165 ALA A O 1
ATOM 1371 N N . SER A 1 166 ? -2.558 -5.364 -2.722 1.00 96.44 166 SER A N 1
ATOM 1372 C CA . SER A 1 166 ? -2.854 -3.936 -2.610 1.00 96.44 166 SER A CA 1
ATOM 1373 C C . SER A 1 166 ? -2.391 -3.400 -1.245 1.00 96.44 166 SER A C 1
ATOM 1375 O O . SER A 1 166 ? -2.809 -3.935 -0.216 1.00 96.44 166 SER A O 1
ATOM 1377 N N . PRO A 1 167 ? -1.526 -2.367 -1.202 1.00 95.69 167 PRO A N 1
ATOM 1378 C CA . PRO A 1 167 ? -1.092 -1.726 0.040 1.00 95.69 167 PRO A CA 1
ATOM 1379 C C . PRO A 1 167 ? -2.255 -1.310 0.947 1.00 95.69 167 PRO A C 1
ATOM 1381 O O . PRO A 1 167 ? -3.308 -0.903 0.453 1.00 95.69 167 PRO A O 1
ATOM 1384 N N . ILE A 1 168 ? -2.047 -1.385 2.266 1.00 97.12 168 ILE A N 1
ATOM 1385 C CA . ILE A 1 168 ? -3.099 -1.206 3.276 1.00 97.12 168 ILE A CA 1
ATOM 1386 C C . ILE A 1 168 ? -2.758 -0.045 4.201 1.00 97.12 168 ILE A C 1
ATOM 1388 O O . ILE A 1 168 ? -1.803 -0.123 4.974 1.00 97.12 168 ILE A O 1
ATOM 1392 N N . PHE A 1 169 ? -3.585 0.993 4.183 1.00 96.88 169 PHE A N 1
ATOM 1393 C CA . PHE A 1 169 ? -3.473 2.126 5.095 1.00 96.88 169 PHE A CA 1
ATOM 1394 C C . PHE A 1 169 ? -4.690 2.173 6.002 1.00 96.88 169 PHE A C 1
ATOM 1396 O O . PHE A 1 169 ? -5.796 1.855 5.576 1.00 96.88 169 PHE A O 1
ATOM 1403 N N . ILE A 1 170 ? -4.500 2.582 7.250 1.00 95.38 170 ILE A N 1
ATOM 1404 C CA . ILE A 1 170 ? -5.559 2.614 8.249 1.00 95.38 170 ILE A CA 1
ATOM 1405 C C . ILE A 1 170 ? -5.514 3.934 9.004 1.00 95.38 170 ILE A C 1
ATOM 1407 O O . ILE A 1 170 ? -4.456 4.365 9.464 1.00 95.38 170 ILE A O 1
ATOM 1411 N N . LYS A 1 171 ? -6.677 4.566 9.165 1.00 92.50 171 LYS A N 1
ATOM 1412 C CA . LYS A 1 171 ? -6.857 5.730 10.036 1.00 92.50 171 LYS A CA 1
ATOM 1413 C C . LYS A 1 171 ? -7.958 5.476 11.056 1.00 92.50 171 LYS A C 1
ATOM 1415 O O . LYS A 1 171 ? -8.978 4.865 10.750 1.00 92.50 171 LYS A O 1
ATOM 1420 N N . THR A 1 172 ? -7.748 5.981 12.269 1.00 88.50 172 THR A N 1
ATOM 1421 C CA . THR A 1 172 ? -8.806 6.090 13.282 1.00 88.50 172 THR A CA 1
ATOM 1422 C C . THR A 1 172 ? -9.745 7.229 12.904 1.00 88.50 172 THR A C 1
ATOM 1424 O O . THR A 1 172 ? -9.282 8.311 12.550 1.00 88.50 172 THR A O 1
ATOM 1427 N N . LEU A 1 173 ? -11.057 6.996 12.995 1.00 85.06 173 LEU A N 1
ATOM 1428 C CA . LEU A 1 173 ? -12.065 8.048 12.815 1.00 85.06 173 LEU A CA 1
ATOM 1429 C C . LEU A 1 173 ? -12.341 8.829 14.111 1.00 85.06 173 LEU A C 1
ATOM 1431 O O . LEU A 1 173 ? -13.096 9.793 14.106 1.00 85.06 173 LEU A O 1
ATOM 1435 N N . THR A 1 174 ? -11.738 8.424 15.232 1.00 77.38 174 THR A N 1
ATOM 1436 C CA . THR A 1 174 ? -11.868 9.103 16.527 1.00 77.38 174 THR A CA 1
ATOM 1437 C C . THR A 1 174 ? -10.606 9.911 16.842 1.00 77.38 174 THR A C 1
ATOM 1439 O O . THR A 1 174 ? -9.496 9.390 16.736 1.00 77.38 174 THR A O 1
ATOM 1442 N N . GLU A 1 175 ? -10.781 11.161 17.282 1.00 60.66 175 GLU A N 1
ATOM 1443 C CA . GLU A 1 175 ? -9.735 12.194 17.437 1.00 60.66 175 GLU A CA 1
ATOM 1444 C C . GLU A 1 175 ? -8.681 11.929 18.534 1.00 60.66 175 GLU A C 1
ATOM 1446 O O . GLU A 1 175 ? -7.670 12.628 18.609 1.00 60.66 175 GLU A O 1
ATOM 1451 N N . LYS A 1 176 ? -8.853 10.918 19.399 1.00 56.91 176 LYS A N 1
ATOM 1452 C CA . LYS A 1 176 ? -7.877 10.633 20.468 1.00 56.91 176 LYS A CA 1
ATOM 1453 C C . LYS A 1 176 ? -6.688 9.806 19.959 1.00 56.91 176 LYS A C 1
ATOM 1455 O O . LYS A 1 176 ? -6.759 8.578 19.858 1.00 56.91 176 LYS A O 1
ATOM 1460 N N . LEU A 1 177 ? -5.593 10.528 19.721 1.00 54.47 177 LEU A N 1
ATOM 1461 C CA . LEU A 1 177 ? -4.309 10.152 19.108 1.00 54.47 177 LEU A CA 1
ATOM 1462 C C . LEU A 1 177 ? -3.370 9.215 19.899 1.00 54.47 177 LEU A C 1
ATOM 1464 O O . LEU A 1 177 ? -2.232 9.036 19.483 1.00 54.47 177 LEU A O 1
ATOM 1468 N N . ILE A 1 178 ? -3.768 8.632 21.032 1.00 53.91 178 ILE A N 1
ATOM 1469 C CA . ILE A 1 178 ? -2.752 8.156 21.999 1.00 53.91 178 ILE A CA 1
ATOM 1470 C C . ILE A 1 178 ? -2.481 6.641 21.943 1.00 53.91 178 ILE A C 1
ATOM 1472 O O . ILE A 1 178 ? -1.427 6.196 22.381 1.00 53.91 178 ILE A O 1
ATOM 1476 N N . GLU A 1 179 ? -3.352 5.833 21.334 1.00 61.25 179 GLU A N 1
ATOM 1477 C CA . GLU A 1 179 ? -3.180 4.370 21.330 1.00 61.25 179 GLU A CA 1
ATOM 1478 C C . GLU A 1 179 ? -3.265 3.778 19.928 1.00 61.25 179 GLU A C 1
ATOM 1480 O O . GLU A 1 179 ? -4.196 4.090 19.179 1.00 61.25 179 GLU A O 1
ATOM 1485 N N . MET A 1 180 ? -2.308 2.895 19.613 1.00 65.12 180 MET A N 1
ATOM 1486 C CA . MET A 1 180 ? -2.286 2.068 18.407 1.00 65.12 180 MET A CA 1
ATOM 1487 C C . MET A 1 180 ? -3.527 1.165 18.415 1.00 65.12 180 MET A C 1
ATOM 1489 O O . MET A 1 180 ? -3.559 0.186 19.160 1.00 65.12 180 MET A O 1
ATOM 1493 N N . PRO A 1 181 ? -4.563 1.456 17.610 1.00 66.94 181 PRO A N 1
ATOM 1494 C CA . PRO A 1 181 ? -5.872 0.854 17.821 1.00 66.94 181 PRO A CA 1
ATOM 1495 C C . PRO A 1 181 ? -6.010 -0.504 17.134 1.00 66.94 181 PRO A C 1
ATOM 1497 O O . PRO A 1 181 ? -7.132 -0.977 16.975 1.00 66.94 181 PRO A O 1
ATOM 1500 N N . ILE A 1 182 ? -4.909 -1.075 16.631 1.00 78.75 182 ILE A N 1
ATOM 1501 C CA . ILE A 1 182 ? -4.921 -2.180 15.674 1.00 78.75 182 ILE A CA 1
ATOM 1502 C C . ILE A 1 182 ? -3.880 -3.213 16.074 1.00 78.75 182 ILE A C 1
ATOM 1504 O O . ILE A 1 182 ? -2.713 -2.889 16.293 1.00 78.75 182 ILE A O 1
ATOM 1508 N N . LYS A 1 183 ? -4.301 -4.473 16.089 1.00 82.88 183 LYS A N 1
ATOM 1509 C CA . LYS A 1 183 ? -3.432 -5.633 16.243 1.00 82.88 183 LYS A CA 1
ATOM 1510 C C . LYS A 1 183 ? -3.569 -6.530 15.019 1.00 82.88 183 LYS A C 1
ATOM 1512 O O . LYS A 1 183 ? -4.679 -6.816 14.581 1.00 82.88 183 LYS A O 1
ATOM 1517 N N . ILE A 1 184 ? -2.444 -6.983 14.473 1.00 80.75 184 ILE A N 1
ATOM 1518 C CA . ILE A 1 184 ? -2.425 -7.987 13.402 1.00 80.75 184 ILE A CA 1
ATOM 1519 C C . ILE A 1 184 ? -2.526 -9.368 14.056 1.00 80.75 184 ILE A C 1
ATOM 1521 O O . ILE A 1 184 ? -1.760 -9.673 14.974 1.00 80.75 184 ILE A O 1
ATOM 1525 N N . ILE A 1 185 ? -3.478 -10.185 13.609 1.00 77.75 185 ILE A N 1
ATOM 1526 C CA . ILE A 1 185 ? -3.676 -11.549 14.107 1.00 77.75 185 ILE A CA 1
ATOM 1527 C C . ILE A 1 185 ? -2.998 -12.517 13.135 1.00 77.75 185 ILE A C 1
ATOM 1529 O O . ILE A 1 185 ? -3.391 -12.610 11.973 1.00 77.75 185 ILE A O 1
ATOM 1533 N N . TYR A 1 186 ? -1.990 -13.242 13.621 1.00 65.88 186 TYR A N 1
ATOM 1534 C CA . TYR A 1 186 ? -1.348 -14.327 12.879 1.00 65.88 186 TYR A CA 1
ATOM 1535 C C . TYR A 1 186 ? -2.164 -15.614 13.032 1.00 65.88 186 TYR A C 1
ATOM 1537 O O . TYR A 1 186 ? -2.561 -15.961 14.146 1.00 65.88 186 TYR A O 1
ATOM 1545 N N . HIS A 1 187 ? -2.383 -16.311 11.920 1.00 49.81 187 HIS A N 1
ATOM 1546 C CA . HIS A 1 187 ? -2.856 -17.692 11.880 1.00 49.81 187 HIS A CA 1
ATOM 1547 C C . HIS A 1 187 ? -1.852 -18.533 11.099 1.00 49.81 187 HIS A C 1
ATOM 1549 O O . HIS A 1 187 ? -1.322 -18.009 10.090 1.00 49.81 187 HIS A O 1
#

Secondary structure (DSSP, 8-state):
-HHHHHHHHHHHHHHHHHHHHHHTT-S-HHHHHHHHHHHS------------S---S-EEEE--TT--SBTTB---BSS--GGGTTPEEEEB-TT--SPEEEEESS-EEEEEEE-TTS--GGGTTSEE------B--SS--B-EEEEEEE-SEEEEE----SSSPPPEEEEESSS-TTS--EEEEP-